Protein AF-A0A965HWT3-F1 (afdb_monomer_lite)

pLDDT: mean 94.59, std 6.5, range [62.97, 98.81]

Secondary structure (DSSP, 8-state):
-HHHHHHHTTS-S---HHHHHHHHHHHHTT-EE---SS---SSS-SHHHHHHHHHHHHT--TT-EEEETTEEEEHHHHHHHHT-PPPPPPTTHHHHHHSSSHHHHHHHHHHHHHHHHHHHHHHHHHHHHHHHTT--SGGG-HHHHHSS--HHHHHHHHHHHHHHHTTTT---HHHHHS----S---HHHHTHHHHHHHHHHHHHHHHHHHHHHHTS---SSEEETTTTEEE---TT--HHHHHHHHHHHHHHHHHHHHHHHHHHHHH-TTTSTTPPGGG-S-TT-TT--GGGGT-

Foldseek 3Di:
DLLLLLLVVVPFQPADVLLSVLVVLCVVQVKAWDFDPDDDPLQQFQQRRLLLVSCLSQVVDQPIWIDGPNDIDGSVVVCVVSVHDHDDDDPRHSQSRRFAHQVLLVVLVVVLVVVVVVLVVLLLLLLVLCVQLVHDLVLLDQVNCVVVPQPQLVVSSVVSNVSNCVCPPPQDPLCVVQPPPDPHADCLNNVRSVLRRVLVVLSVVLVVLSVVRSNDNQGPFTHDVVVRDTHGDSSRRNPSSVVSVVSNVVSVVSSVVSSVVSLVQCQDPVRRRPQHHLNDDDPPDPPDNHNVVVD

Radius of gyration: 26.56 Å; chains: 1; bounding box: 56×48×71 Å

Sequence (295 aa):
MVLRANMLLRGASGVRMEIVERLVRFLNAGATPVVGELGSIGASGDLIPLGTIARAITGQAASCKVMMNGREYDRDEVLDFLGYKPISLLPKEALAIVNGTSFSAAIALNHLHSVRNYLSISIAAHGLMIRALLGHEDPFAEFVHRCKPHPGQAWSAQIMRRLLALTDGQATELERAHPREHLQDRYSLRCFPQYIGPIVEGILRIEKTLETEMNAITDNPLIDTEAGEFFQSGNFLGQYVGMAMDELRRHIGLLAKHLDVQIALLVSPEFNHGLPPSLMGHGDSPVNMNLKGLQ

Structure (mmCIF, N/CA/C/O backbone):
data_AF-A0A965HWT3-F1
#
_entry.id   AF-A0A965HWT3-F1
#
loop_
_atom_site.group_PDB
_atom_site.id
_atom_site.type_symbol
_atom_site.label_atom_id
_atom_site.label_alt_id
_atom_site.label_comp_id
_atom_site.label_asym_id
_atom_site.label_entity_id
_atom_site.label_seq_id
_atom_site.pdbx_PDB_ins_code
_atom_site.Cartn_x
_atom_site.Cartn_y
_atom_site.Cartn_z
_atom_site.occupancy
_atom_site.B_iso_or_equiv
_atom_site.auth_seq_id
_atom_site.auth_comp_id
_atom_site.auth_asym_id
_atom_site.auth_atom_id
_atom_site.pdbx_PDB_model_num
ATOM 1 N N . MET A 1 1 ? -10.956 3.563 10.142 1.00 97.75 1 MET A N 1
ATOM 2 C CA . MET A 1 1 ? -12.335 3.249 10.594 1.00 97.75 1 MET A CA 1
ATOM 3 C C . MET A 1 1 ? -12.812 1.884 10.101 1.00 97.75 1 MET A C 1
ATOM 5 O O . MET A 1 1 ? -13.204 1.096 10.947 1.00 97.75 1 MET A O 1
ATOM 9 N N . VAL A 1 2 ? -12.716 1.557 8.800 1.00 98.31 2 VAL A N 1
ATOM 10 C CA . VAL A 1 2 ? -13.150 0.246 8.251 1.00 98.31 2 VAL A CA 1
ATOM 11 C C . VAL A 1 2 ? -12.530 -0.937 9.000 1.00 98.31 2 VAL A C 1
ATOM 13 O O . VAL A 1 2 ? -13.260 -1.750 9.554 1.00 98.31 2 VAL A O 1
ATOM 16 N N . LEU A 1 3 ? -11.195 -0.991 9.105 1.00 98.12 3 LEU A N 1
ATOM 17 C CA . LEU A 1 3 ? -10.509 -2.083 9.813 1.00 98.12 3 LEU A CA 1
ATOM 18 C C . LEU A 1 3 ? -10.918 -2.186 11.283 1.00 98.12 3 LEU A C 1
ATOM 20 O O . LEU A 1 3 ? -11.049 -3.276 11.829 1.00 98.12 3 LEU A O 1
ATOM 24 N N . ARG A 1 4 ? -11.171 -1.034 11.913 1.00 97.81 4 ARG A N 1
ATOM 25 C CA . ARG A 1 4 ? -11.587 -0.975 13.310 1.00 97.81 4 ARG A CA 1
ATOM 26 C C . ARG A 1 4 ? -12.965 -1.601 13.504 1.00 97.81 4 ARG A C 1
ATOM 28 O O . ARG A 1 4 ? -13.142 -2.370 14.441 1.00 97.81 4 ARG A O 1
ATOM 35 N N . ALA A 1 5 ? -13.908 -1.295 12.613 1.00 98.19 5 ALA A N 1
ATOM 36 C CA . ALA A 1 5 ? -15.233 -1.904 12.605 1.00 98.19 5 ALA A CA 1
ATOM 37 C C . ALA A 1 5 ? -15.155 -3.408 12.289 1.00 98.19 5 ALA A C 1
ATOM 39 O O . ALA A 1 5 ? -15.721 -4.201 13.034 1.00 98.19 5 ALA A O 1
ATOM 40 N N . ASN A 1 6 ? -14.390 -3.801 11.260 1.00 97.88 6 ASN A N 1
ATOM 41 C CA . ASN A 1 6 ? -14.174 -5.205 10.879 1.00 97.88 6 ASN A CA 1
ATOM 42 C C . ASN A 1 6 ? -13.692 -6.053 12.061 1.00 97.88 6 ASN A C 1
ATOM 44 O O . ASN A 1 6 ? -14.211 -7.135 12.312 1.00 97.88 6 ASN A O 1
ATOM 48 N N . MET A 1 7 ? -12.717 -5.540 12.812 1.00 96.12 7 MET A N 1
ATOM 49 C CA . MET A 1 7 ? -12.167 -6.257 13.952 1.00 96.12 7 MET A CA 1
ATOM 50 C C . MET A 1 7 ? -13.173 -6.386 15.104 1.00 96.12 7 MET A C 1
ATOM 52 O O . MET A 1 7 ? -13.339 -7.477 15.644 1.00 96.12 7 MET A O 1
ATOM 56 N N . LEU A 1 8 ? -13.893 -5.307 15.442 1.00 97.31 8 LEU A N 1
ATOM 57 C CA . LEU A 1 8 ? -14.897 -5.324 16.517 1.00 97.31 8 LEU A CA 1
ATOM 58 C C . LEU A 1 8 ? -16.062 -6.283 16.223 1.00 97.31 8 LEU A C 1
ATOM 60 O O . LEU A 1 8 ? -16.585 -6.904 17.147 1.00 97.31 8 LEU A O 1
ATOM 64 N N . LEU A 1 9 ? -16.431 -6.449 14.948 1.00 96.81 9 LEU A N 1
ATOM 65 C CA . LEU A 1 9 ? -17.487 -7.371 14.511 1.00 96.81 9 LEU A CA 1
ATOM 66 C C . LEU A 1 9 ? -17.163 -8.850 14.758 1.00 96.81 9 LEU A C 1
ATOM 68 O O . LEU A 1 9 ? -18.068 -9.677 14.720 1.00 96.81 9 LEU A O 1
ATOM 72 N N . ARG A 1 10 ? -15.903 -9.200 15.040 1.00 95.00 10 ARG A N 1
ATOM 73 C CA . ARG A 1 10 ? -15.507 -10.591 15.310 1.00 95.00 10 ARG A CA 1
ATOM 74 C C . ARG A 1 10 ? -15.930 -11.104 16.688 1.00 95.00 10 ARG A C 1
ATOM 76 O O . ARG A 1 10 ? -15.748 -12.282 16.961 1.00 95.00 10 ARG A O 1
ATOM 83 N N . GLY A 1 11 ? -16.477 -10.246 17.550 1.00 94.38 11 GLY A N 1
ATOM 84 C CA . GLY A 1 11 ? -17.169 -10.675 18.770 1.00 94.38 11 GLY A CA 1
ATOM 85 C C . GLY A 1 11 ? -16.298 -10.914 20.008 1.00 94.38 11 GLY A C 1
ATOM 86 O O . GLY A 1 11 ? -16.854 -11.160 21.069 1.00 94.38 11 GLY A O 1
ATOM 87 N N . ALA A 1 12 ? -14.971 -10.760 19.937 1.00 97.19 12 ALA A N 1
ATOM 88 C CA . ALA A 1 12 ? -14.078 -11.006 21.083 1.00 97.19 12 ALA A CA 1
ATOM 89 C C . ALA A 1 12 ? -13.646 -9.736 21.853 1.00 97.19 12 ALA A C 1
ATOM 91 O O . ALA A 1 12 ? -12.759 -9.796 22.702 1.00 97.19 12 ALA A O 1
ATOM 92 N N . SER A 1 13 ? -14.234 -8.571 21.555 1.00 97.19 13 SER A N 1
ATOM 93 C CA . SER A 1 13 ? -13.795 -7.266 22.090 1.00 97.19 13 SER A CA 1
ATOM 94 C C . SER A 1 13 ? -14.653 -6.698 23.226 1.00 97.19 13 SER A C 1
ATOM 96 O O . SER A 1 13 ? -14.217 -5.751 23.886 1.00 97.19 13 SER A O 1
ATOM 98 N N . GLY A 1 14 ? -15.861 -7.232 23.446 1.00 95.81 14 GLY A N 1
ATOM 99 C CA . GLY A 1 14 ? -16.784 -6.745 24.481 1.00 95.81 14 GLY A CA 1
ATOM 100 C C . GLY A 1 14 ? -17.239 -5.301 24.262 1.00 95.81 14 GLY A C 1
ATOM 101 O O . GLY A 1 14 ? -17.160 -4.487 25.178 1.00 95.81 14 GLY A O 1
ATOM 102 N N . VAL A 1 15 ? -17.660 -4.967 23.037 1.00 97.06 15 VAL A N 1
ATOM 103 C CA . VAL A 1 15 ? -18.140 -3.628 22.661 1.00 97.06 15 VAL A CA 1
ATOM 104 C C . VAL A 1 15 ? -19.597 -3.683 22.202 1.00 97.06 15 VAL A C 1
ATOM 106 O O . VAL A 1 15 ? -20.011 -4.664 21.584 1.00 97.06 15 VAL A O 1
ATOM 109 N N . ARG A 1 16 ? -20.379 -2.627 22.453 1.00 97.69 16 ARG A N 1
ATOM 110 C CA . ARG A 1 16 ? -21.736 -2.514 21.901 1.00 97.69 16 ARG A CA 1
ATOM 111 C C . ARG A 1 16 ? -21.732 -2.313 20.386 1.00 97.69 16 ARG A C 1
ATOM 113 O O . ARG A 1 16 ? -20.911 -1.574 19.839 1.00 97.69 16 ARG A O 1
ATOM 120 N N . MET A 1 17 ? -22.749 -2.879 19.737 1.00 97.50 17 MET A N 1
ATOM 121 C CA . MET A 1 17 ? -22.987 -2.722 18.299 1.00 97.50 17 MET A CA 1
ATOM 122 C C . MET A 1 17 ? -23.164 -1.252 17.887 1.00 97.50 17 MET A C 1
ATOM 124 O O . MET A 1 17 ? -22.658 -0.856 16.843 1.00 97.50 17 MET A O 1
ATOM 128 N N . GLU A 1 18 ? -23.761 -0.415 18.746 1.00 97.31 18 GLU A N 1
ATOM 129 C CA . GLU A 1 18 ? -23.934 1.029 18.502 1.00 97.31 18 GLU A CA 1
ATOM 130 C C . GLU A 1 18 ? -22.610 1.728 18.126 1.00 97.31 18 GLU A C 1
ATOM 132 O O . GLU A 1 18 ? -22.573 2.598 17.257 1.00 97.31 18 GLU A O 1
ATOM 137 N N . ILE A 1 19 ? -21.488 1.338 18.743 1.00 97.38 19 ILE A N 1
ATOM 138 C CA . ILE A 1 19 ? -20.171 1.930 18.457 1.00 97.38 19 ILE A CA 1
ATOM 139 C C . ILE A 1 19 ? -19.680 1.519 17.062 1.00 97.38 19 ILE A C 1
ATOM 141 O O . ILE A 1 19 ? -19.115 2.336 16.330 1.00 97.38 19 ILE A O 1
ATOM 145 N N . VAL A 1 20 ? -19.913 0.263 16.677 1.00 97.94 20 VAL A N 1
ATOM 146 C CA . VAL A 1 20 ? -19.579 -0.251 15.343 1.00 97.94 20 VAL A CA 1
ATOM 147 C C . VAL A 1 20 ? -20.433 0.440 14.280 1.00 97.94 20 VAL A C 1
ATOM 149 O O . VAL A 1 20 ? -19.904 0.909 13.272 1.00 97.94 20 VAL A O 1
ATOM 152 N N . GLU A 1 21 ? -21.733 0.588 14.529 1.00 97.56 21 GLU A N 1
ATOM 153 C CA . GLU A 1 21 ? -22.663 1.302 13.651 1.00 97.56 21 GLU A CA 1
ATOM 154 C C . GLU A 1 21 ? -22.256 2.765 13.461 1.00 97.56 21 GLU A C 1
ATOM 156 O O . GLU A 1 21 ? -22.297 3.270 12.339 1.00 97.56 21 GLU A O 1
ATOM 161 N N . ARG A 1 22 ? -21.769 3.437 14.513 1.00 97.25 22 ARG A N 1
ATOM 162 C CA . ARG A 1 22 ? -21.242 4.804 14.395 1.00 97.25 22 ARG A CA 1
ATOM 163 C C . ARG A 1 22 ? -19.999 4.897 13.524 1.00 97.25 22 ARG A C 1
ATOM 165 O O . ARG A 1 22 ? -19.921 5.816 12.712 1.00 97.25 22 ARG A O 1
ATOM 172 N N . LEU A 1 23 ? -19.053 3.960 13.636 1.00 98.06 23 LEU A N 1
ATOM 173 C CA . LEU A 1 23 ? -17.897 3.906 12.727 1.00 98.06 23 LEU A CA 1
ATOM 174 C C . LEU A 1 23 ? -18.353 3.814 11.265 1.00 98.06 23 LEU A C 1
ATOM 176 O O . LEU A 1 23 ? -17.841 4.536 10.409 1.00 98.06 23 LEU A O 1
ATOM 180 N N . VAL A 1 24 ? -19.329 2.945 10.989 1.00 98.12 24 VAL A N 1
ATOM 181 C CA . VAL A 1 24 ? -19.905 2.764 9.649 1.00 98.12 24 VAL A CA 1
ATOM 182 C C . VAL A 1 24 ? -20.662 4.014 9.195 1.00 98.12 24 VAL A C 1
ATOM 184 O O . VAL A 1 24 ? -20.537 4.428 8.044 1.00 98.12 24 VAL A O 1
ATOM 187 N N . ARG A 1 25 ? -21.407 4.671 10.087 1.00 98.00 25 ARG A N 1
ATOM 188 C CA . ARG A 1 25 ? -22.151 5.890 9.759 1.00 98.00 25 ARG A CA 1
ATOM 189 C C . ARG A 1 25 ? -21.228 7.064 9.434 1.00 98.00 25 ARG A C 1
ATOM 191 O O . ARG A 1 25 ? -21.499 7.765 8.464 1.00 98.00 25 ARG A O 1
ATOM 198 N N . PHE A 1 26 ? -20.135 7.240 10.180 1.00 98.25 26 PHE A N 1
ATOM 199 C CA . PHE A 1 26 ? -19.099 8.232 9.869 1.00 98.25 26 PHE A CA 1
ATOM 200 C C . PHE A 1 26 ? -18.486 7.980 8.486 1.00 98.25 26 PHE A C 1
ATOM 202 O O . PHE A 1 26 ? -18.408 8.898 7.672 1.00 98.25 26 PHE A O 1
ATOM 209 N N . LEU A 1 27 ? -18.136 6.722 8.187 1.00 97.94 27 LEU A N 1
ATOM 210 C CA . LEU A 1 27 ? -17.634 6.321 6.869 1.00 97.94 27 LEU A CA 1
ATOM 211 C C . LEU A 1 27 ? -18.617 6.670 5.744 1.00 97.94 27 LEU A C 1
ATOM 213 O O . LEU A 1 27 ? -18.234 7.330 4.783 1.00 97.94 27 LEU A O 1
ATOM 217 N N . ASN A 1 28 ? -19.884 6.276 5.883 1.00 98.00 28 ASN A N 1
ATOM 218 C CA . ASN A 1 28 ? -20.909 6.494 4.858 1.00 98.00 28 ASN A CA 1
ATOM 219 C C . ASN A 1 28 ? -21.248 7.976 4.645 1.00 98.00 28 ASN A C 1
ATOM 221 O O . ASN A 1 28 ? -21.696 8.352 3.566 1.00 98.00 28 ASN A O 1
ATOM 225 N N . ALA A 1 29 ? -21.044 8.813 5.661 1.00 97.62 29 ALA A N 1
ATOM 226 C CA . ALA A 1 29 ? -21.236 10.256 5.567 1.00 97.62 29 ALA A CA 1
ATOM 227 C C . ALA A 1 29 ? -20.000 11.008 5.043 1.00 97.62 29 ALA A C 1
ATOM 229 O O . ALA A 1 29 ? -20.048 12.227 4.902 1.00 97.62 29 ALA A O 1
ATOM 230 N N . GLY A 1 30 ? -18.880 10.317 4.795 1.00 97.62 30 GLY A N 1
ATOM 231 C CA . GLY A 1 30 ? -17.612 10.970 4.465 1.00 97.62 30 GLY A CA 1
ATOM 232 C C . GLY A 1 30 ? -17.051 11.818 5.614 1.00 97.62 30 GLY A C 1
ATOM 233 O O . GLY A 1 30 ? -16.259 12.726 5.370 1.00 97.62 30 GLY A O 1
ATOM 234 N N . ALA A 1 31 ? -17.458 11.539 6.856 1.00 98.06 31 ALA A N 1
ATOM 235 C CA . ALA A 1 31 ? -17.019 12.239 8.056 1.00 98.06 31 ALA A CA 1
ATOM 236 C C . ALA A 1 31 ? -15.760 11.565 8.621 1.00 98.06 31 ALA A C 1
ATOM 238 O O . ALA A 1 31 ? -15.815 10.474 9.193 1.00 98.06 31 ALA A O 1
ATOM 239 N N . THR A 1 32 ? -14.605 12.207 8.456 1.00 98.06 32 THR A N 1
ATOM 240 C CA . THR A 1 32 ? -13.295 11.650 8.817 1.00 98.06 32 THR A CA 1
ATOM 241 C C . THR A 1 32 ? -12.666 12.451 9.955 1.00 98.06 32 THR A C 1
ATOM 243 O O . THR A 1 32 ? -12.343 13.620 9.755 1.00 98.06 32 THR A O 1
ATOM 246 N N . PRO A 1 33 ? -12.471 11.867 11.152 1.00 97.75 33 PRO A N 1
ATOM 247 C CA . PRO A 1 33 ? -11.782 12.548 12.247 1.00 97.75 33 PRO A CA 1
ATOM 248 C C . PRO A 1 33 ? -10.394 13.048 11.827 1.00 97.75 33 PRO A C 1
ATOM 250 O O . PRO A 1 33 ? -9.653 12.319 11.166 1.00 97.75 33 PRO A O 1
ATOM 253 N N . VAL A 1 34 ? -10.035 14.269 12.228 1.00 97.38 34 VAL A N 1
ATOM 254 C CA . VAL A 1 34 ? -8.706 14.843 11.973 1.00 97.38 34 VAL A CA 1
ATOM 255 C C . VAL A 1 34 ? -7.723 14.252 12.979 1.00 97.38 34 VAL A C 1
ATOM 257 O O . VAL A 1 34 ? -7.851 14.465 14.184 1.00 97.38 34 VAL A O 1
ATOM 260 N N . VAL A 1 35 ? -6.758 13.474 12.489 1.00 96.81 35 VAL A N 1
ATOM 261 C CA . VAL A 1 35 ? -5.800 12.718 13.304 1.00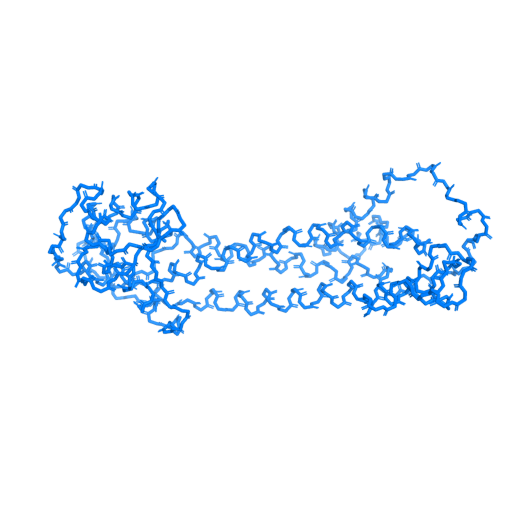 96.81 35 VAL A CA 1
ATOM 262 C C . VAL A 1 35 ? -4.382 13.203 13.011 1.00 96.81 35 VAL A C 1
ATOM 264 O O . VAL A 1 35 ? -4.009 13.341 11.850 1.00 96.81 35 VAL A O 1
ATOM 267 N N . GLY A 1 36 ? -3.595 13.456 14.059 1.00 95.19 36 GLY A N 1
ATOM 268 C CA . GLY A 1 36 ? -2.187 13.831 13.923 1.00 95.19 36 GLY A CA 1
ATOM 269 C C . GLY A 1 36 ? -1.318 12.674 13.423 1.00 95.19 36 GLY A C 1
ATOM 270 O O . GLY A 1 36 ? -1.612 11.508 13.683 1.00 95.19 36 GLY A O 1
ATOM 271 N N . GLU A 1 37 ? -0.230 13.000 12.727 1.00 95.44 37 GLU A N 1
ATOM 272 C CA . GLU A 1 37 ? 0.671 12.001 12.135 1.00 95.44 37 GLU A CA 1
ATOM 273 C C . GLU A 1 37 ? 1.582 11.300 13.165 1.00 95.44 37 GLU A C 1
ATOM 275 O O . GLU A 1 37 ? 2.017 10.173 12.938 1.00 95.44 37 GLU A O 1
ATOM 280 N N . LEU A 1 38 ? 1.854 11.943 14.310 1.00 95.38 38 LEU A N 1
ATOM 281 C CA . LEU A 1 38 ? 2.732 11.431 15.366 1.00 95.38 38 LEU A CA 1
ATOM 282 C C . LEU A 1 38 ? 1.941 10.960 16.590 1.00 95.38 38 LEU A C 1
ATOM 284 O O . LEU A 1 38 ? 0.930 11.554 16.967 1.00 95.38 38 LEU A O 1
ATOM 288 N N . GLY A 1 39 ? 2.456 9.925 17.261 1.00 93.00 3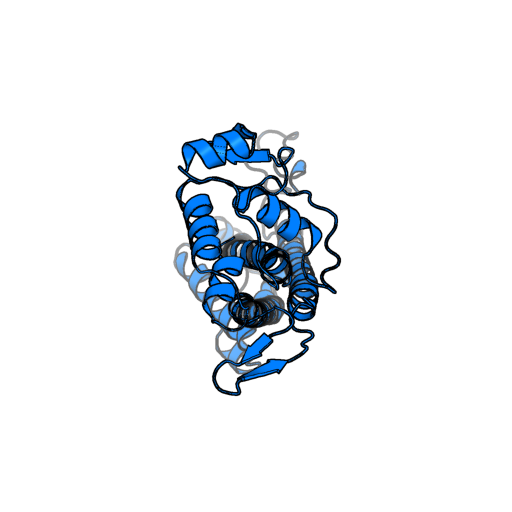9 GLY A N 1
ATOM 289 C CA . GLY A 1 39 ? 1.972 9.493 18.576 1.00 93.00 39 GLY A CA 1
ATOM 290 C C . GLY A 1 39 ? 1.730 7.991 18.728 1.00 93.00 39 GLY A C 1
ATOM 291 O O . GLY A 1 39 ? 1.627 7.506 19.851 1.00 93.00 39 GLY A O 1
ATOM 292 N N . SER A 1 40 ? 1.667 7.236 17.630 1.00 95.62 40 SER A N 1
ATOM 293 C CA . SER A 1 40 ? 1.727 5.772 17.702 1.00 95.62 40 SER A CA 1
ATOM 294 C C . SER A 1 40 ? 3.176 5.298 17.660 1.00 95.62 40 SER A C 1
ATOM 296 O O . SER A 1 40 ? 3.970 5.787 16.859 1.00 95.62 40 SER A O 1
ATOM 298 N N . ILE A 1 41 ? 3.500 4.317 18.500 1.00 94.25 41 ILE A N 1
ATOM 299 C CA . ILE A 1 41 ? 4.765 3.571 18.449 1.00 94.25 41 ILE A CA 1
ATOM 300 C C . ILE A 1 41 ? 4.582 2.159 17.870 1.00 94.25 41 ILE A C 1
ATOM 302 O O . ILE A 1 41 ? 5.533 1.388 17.836 1.00 94.25 41 ILE A O 1
ATOM 306 N N . GLY A 1 42 ? 3.356 1.775 17.491 1.00 89.94 42 GLY A N 1
ATOM 307 C CA . GLY A 1 42 ? 3.035 0.437 16.977 1.00 89.94 42 GLY A CA 1
ATOM 308 C C . GLY A 1 42 ? 3.179 -0.722 17.980 1.00 89.94 42 GLY A C 1
ATOM 309 O O . GLY A 1 42 ? 2.949 -1.868 17.603 1.00 89.94 42 GLY A O 1
ATOM 310 N N . ALA A 1 43 ? 3.544 -0.455 19.242 1.00 81.50 43 ALA A N 1
ATOM 311 C CA . ALA A 1 43 ? 3.833 -1.480 20.252 1.00 81.50 43 ALA A CA 1
ATOM 312 C C . ALA A 1 43 ? 2.657 -1.809 21.188 1.00 81.50 43 ALA A C 1
ATOM 314 O O . ALA A 1 43 ? 2.463 -2.971 21.526 1.00 81.50 43 ALA A O 1
ATOM 315 N N . SER A 1 44 ? 1.867 -0.805 21.583 1.00 77.62 44 SER A N 1
ATOM 316 C CA . SER A 1 44 ? 0.712 -0.947 22.494 1.00 77.62 44 SER A CA 1
ATOM 317 C C . SER A 1 44 ? -0.623 -0.754 21.766 1.00 77.62 44 SER A C 1
ATOM 319 O O . SER A 1 44 ? -1.599 -0.296 22.356 1.00 77.62 44 SER A O 1
ATOM 321 N N . GLY A 1 45 ? -0.635 -1.020 20.458 1.00 79.19 45 GLY A N 1
ATOM 322 C CA . GLY A 1 45 ? -1.662 -0.547 19.541 1.00 79.19 45 GLY A CA 1
ATOM 323 C C . GLY A 1 45 ? -1.471 0.918 19.142 1.00 79.19 45 GLY A C 1
ATOM 324 O O . GLY A 1 45 ? -0.653 1.660 19.691 1.00 79.19 45 GLY A O 1
ATOM 325 N N . ASP A 1 46 ? -2.269 1.346 18.175 1.00 95.19 46 ASP A N 1
ATOM 326 C CA . ASP A 1 46 ? -2.306 2.697 17.629 1.00 95.19 46 ASP A CA 1
ATOM 327 C C . ASP A 1 46 ? -3.119 3.649 18.529 1.00 95.19 46 ASP A C 1
ATOM 329 O O . ASP A 1 46 ? -4.046 4.326 18.082 1.00 95.19 46 ASP A O 1
ATOM 333 N N . LEU A 1 47 ? -2.777 3.692 19.823 1.00 96.06 47 LEU A N 1
ATOM 334 C CA . LEU A 1 47 ? -3.597 4.298 20.881 1.00 96.06 47 LEU A CA 1
ATOM 335 C C . LEU A 1 47 ? -3.936 5.769 20.638 1.00 96.06 47 LEU A C 1
ATOM 337 O O . LEU A 1 47 ? -5.094 6.153 20.768 1.00 96.06 47 LEU A O 1
ATOM 341 N N . ILE A 1 48 ? -2.948 6.604 20.306 1.00 95.81 48 ILE A N 1
ATOM 342 C CA . ILE A 1 48 ? -3.169 8.041 20.089 1.00 95.81 48 ILE A CA 1
ATOM 343 C C . ILE A 1 48 ? -4.086 8.289 18.879 1.00 95.81 48 ILE A C 1
ATOM 345 O O . ILE A 1 48 ? -5.129 8.928 19.057 1.00 95.81 48 ILE A O 1
ATOM 349 N N . PRO A 1 49 ? -3.787 7.778 17.669 1.00 96.94 49 PRO A N 1
ATOM 350 C CA . PRO A 1 49 ? -4.653 8.023 16.520 1.00 96.94 49 PRO A CA 1
ATOM 351 C C . PRO A 1 49 ? -6.035 7.361 16.651 1.00 96.94 49 PRO A C 1
ATOM 353 O O . PRO A 1 49 ? -7.046 7.988 16.323 1.00 96.94 49 PRO A O 1
ATOM 356 N N . LEU A 1 50 ? -6.126 6.139 17.193 1.00 97.31 50 LEU A N 1
ATOM 357 C CA . LEU A 1 50 ? -7.421 5.505 17.458 1.00 97.31 50 LEU A CA 1
ATOM 358 C C . LEU A 1 50 ? -8.181 6.198 18.593 1.00 97.31 50 LEU A C 1
ATOM 360 O O . LEU A 1 50 ? -9.404 6.258 18.539 1.00 97.31 50 LEU A O 1
ATOM 364 N N . GLY A 1 51 ? -7.489 6.783 19.570 1.00 96.56 51 GLY A N 1
ATOM 365 C CA . GLY A 1 51 ? -8.068 7.620 20.618 1.00 96.56 51 GLY A CA 1
ATOM 366 C C . GLY A 1 51 ? -8.733 8.871 20.057 1.00 96.56 51 GLY A C 1
ATOM 367 O O . GLY A 1 51 ? -9.847 9.206 20.456 1.00 96.56 51 GLY A O 1
ATOM 368 N N . THR A 1 52 ? -8.114 9.526 19.077 1.00 96.75 52 THR A N 1
ATOM 369 C CA . THR A 1 52 ? -8.727 10.664 18.376 1.00 96.75 52 THR A CA 1
ATOM 370 C C . THR A 1 52 ? -9.991 10.248 17.625 1.00 96.75 52 THR A C 1
ATOM 372 O O . THR A 1 52 ? -11.027 10.903 17.754 1.00 96.75 52 THR A O 1
ATOM 375 N N . ILE A 1 53 ? -9.953 9.113 16.917 1.00 97.31 53 ILE A N 1
ATOM 376 C CA . ILE A 1 53 ? -11.138 8.549 16.250 1.00 97.31 53 ILE A CA 1
ATOM 377 C C . ILE A 1 53 ? -12.221 8.199 17.279 1.00 97.31 53 ILE A C 1
ATOM 379 O O . ILE A 1 53 ? -13.379 8.565 17.094 1.00 97.31 53 ILE A O 1
ATOM 383 N N . ALA A 1 54 ? -11.851 7.542 18.381 1.00 96.81 54 ALA A N 1
ATOM 384 C CA . ALA A 1 54 ? -12.765 7.161 19.451 1.00 96.81 54 ALA A CA 1
ATOM 385 C C . ALA A 1 54 ? -13.472 8.388 20.026 1.00 96.81 54 ALA A C 1
ATOM 387 O O . ALA A 1 54 ? -14.698 8.407 20.112 1.00 96.81 54 ALA A O 1
ATOM 388 N N . ARG A 1 55 ? -12.723 9.443 20.367 1.00 96.50 55 ARG A N 1
ATOM 389 C CA . ARG A 1 55 ? -13.277 10.690 20.914 1.00 96.50 55 ARG A CA 1
ATOM 390 C C . ARG A 1 55 ? -14.223 11.377 19.932 1.00 96.50 55 ARG A C 1
ATOM 392 O O . ARG A 1 55 ? -15.250 11.887 20.374 1.00 96.50 55 ARG A O 1
ATOM 399 N N . ALA A 1 56 ? -13.922 11.326 18.634 1.00 96.62 56 ALA A N 1
ATOM 400 C CA . ALA A 1 56 ? -14.779 11.883 17.595 1.00 96.62 56 ALA A CA 1
ATOM 401 C C . ALA A 1 56 ? -16.123 11.137 17.474 1.00 96.62 56 ALA A C 1
ATOM 403 O O . ALA A 1 56 ? -17.178 11.762 17.540 1.00 96.62 56 ALA A O 1
ATOM 404 N N . ILE A 1 57 ? -16.104 9.803 17.365 1.00 96.69 57 ILE A N 1
ATOM 405 C CA . ILE A 1 57 ? -17.328 9.006 17.138 1.00 96.69 57 ILE A CA 1
ATOM 406 C C . ILE A 1 57 ? -18.199 8.853 18.397 1.00 96.69 57 ILE A C 1
ATOM 408 O O . ILE A 1 57 ? -19.422 8.730 18.312 1.00 96.69 57 ILE A O 1
ATOM 412 N N . THR A 1 58 ? -17.574 8.833 19.579 1.00 96.25 58 THR A N 1
ATOM 413 C CA . THR A 1 58 ? -18.271 8.666 20.868 1.00 96.25 58 THR A CA 1
ATOM 414 C C . THR A 1 58 ? -18.681 9.997 21.475 1.00 96.25 58 THR A C 1
ATOM 416 O O . THR A 1 58 ? -19.558 10.036 22.329 1.00 96.25 58 THR A O 1
ATOM 419 N N . GLY A 1 59 ? -18.060 11.093 21.052 1.00 94.75 59 GLY A N 1
ATOM 420 C CA . GLY A 1 59 ? -18.338 12.409 21.588 1.00 94.75 59 GLY A CA 1
ATOM 421 C C . GLY A 1 59 ? -17.713 12.710 22.952 1.00 94.75 59 GLY A C 1
ATOM 422 O O . GLY A 1 59 ? -18.257 13.492 23.729 1.00 94.75 59 GLY A O 1
ATOM 423 N N . GLN A 1 60 ? -16.561 12.106 23.245 1.00 90.88 60 GLN A N 1
ATOM 424 C CA . GLN A 1 60 ? -15.848 12.252 24.523 1.00 90.88 60 GLN A CA 1
ATOM 425 C C . GLN A 1 60 ? -14.930 13.490 24.588 1.00 90.88 60 GLN A C 1
ATOM 427 O O . GLN A 1 60 ? -14.359 13.787 25.635 1.00 90.88 60 GLN A O 1
ATOM 432 N N . ALA A 1 61 ? -14.751 14.228 23.485 1.00 88.44 61 ALA A N 1
ATOM 433 C CA . ALA A 1 61 ? -14.037 15.508 23.493 1.00 88.44 61 ALA A CA 1
ATOM 434 C C . ALA A 1 61 ? -14.595 16.496 22.473 1.00 88.44 61 ALA A C 1
ATOM 436 O O . ALA A 1 61 ? -14.708 16.193 21.287 1.00 88.44 61 ALA A O 1
ATOM 437 N N . ALA A 1 62 ? -14.973 17.683 22.948 1.00 81.50 62 ALA A N 1
ATOM 438 C CA . ALA A 1 62 ? -15.515 18.753 22.107 1.00 81.50 62 ALA A CA 1
ATOM 439 C C . ALA A 1 62 ? -14.462 19.341 21.151 1.00 81.50 62 ALA A C 1
ATOM 441 O O . ALA A 1 62 ? -14.804 19.793 20.072 1.00 81.50 62 ALA A O 1
ATOM 442 N N . SER A 1 63 ? -13.173 19.259 21.499 1.00 88.56 63 SER A N 1
ATOM 443 C CA . SER A 1 63 ? -12.077 19.785 20.674 1.00 88.56 63 SER A CA 1
ATOM 444 C C . SER A 1 63 ? -11.734 18.941 19.441 1.00 88.56 63 SER A C 1
ATOM 446 O O . SER A 1 63 ? -10.863 19.330 18.664 1.00 88.56 63 SER A O 1
ATOM 448 N N . CYS A 1 64 ? -12.357 17.772 19.260 1.00 94.31 64 CYS A N 1
ATOM 449 C CA . CYS A 1 64 ? -12.112 16.941 18.087 1.00 94.31 64 CYS A CA 1
ATOM 450 C C . CYS A 1 64 ? -12.674 17.611 16.830 1.00 94.31 64 CYS A C 1
ATOM 452 O O . CYS A 1 64 ? -13.851 17.963 16.783 1.00 94.31 64 CYS A O 1
ATOM 454 N N . LYS A 1 65 ? -11.836 17.718 15.799 1.00 97.12 65 LYS A N 1
ATOM 455 C CA . LYS A 1 65 ? -12.238 18.168 14.467 1.00 97.12 65 LYS A CA 1
ATOM 456 C C . LYS A 1 65 ? -12.546 16.978 13.570 1.00 97.12 65 LYS A C 1
ATOM 458 O O . LYS A 1 65 ? -11.932 15.913 13.694 1.00 97.12 65 LYS A O 1
ATOM 463 N N . VAL A 1 66 ? -13.492 17.165 12.660 1.00 97.88 66 VAL A N 1
ATOM 464 C CA . VAL A 1 66 ? -13.895 16.160 11.675 1.00 97.88 66 VAL A CA 1
ATOM 465 C C . VAL A 1 66 ? -13.953 16.813 10.300 1.00 97.88 66 VAL A C 1
ATOM 467 O O . VAL A 1 66 ? -14.602 17.836 10.115 1.00 97.88 66 VAL A O 1
ATOM 470 N N . MET A 1 67 ? -13.272 16.215 9.330 1.00 97.88 67 MET A N 1
ATOM 471 C CA . MET A 1 67 ? -13.313 16.617 7.930 1.00 97.88 67 MET A CA 1
ATOM 472 C C . MET A 1 67 ? -14.534 15.991 7.251 1.00 97.88 67 MET A C 1
ATOM 474 O O . MET A 1 67 ? -14.703 14.773 7.298 1.00 97.88 67 MET A O 1
ATOM 478 N N . MET A 1 68 ? -15.365 16.799 6.595 1.00 96.56 68 MET A N 1
ATOM 479 C CA . MET A 1 68 ? -16.515 16.345 5.807 1.00 96.56 68 MET A CA 1
ATOM 480 C C . MET A 1 68 ? -16.699 17.285 4.608 1.00 96.56 68 MET A C 1
ATOM 482 O O . MET A 1 68 ? -16.594 18.497 4.753 1.00 96.56 68 MET A O 1
ATOM 486 N N . ASN A 1 69 ? -16.928 16.760 3.400 1.00 91.69 69 ASN A N 1
ATOM 487 C CA . ASN A 1 69 ? -17.091 17.575 2.178 1.00 91.69 69 ASN A CA 1
ATOM 488 C C . ASN A 1 69 ? -15.963 18.612 1.943 1.00 91.69 69 ASN A C 1
ATOM 490 O O . ASN A 1 69 ? -16.210 19.720 1.468 1.00 91.69 69 ASN A O 1
ATOM 494 N N . GLY A 1 70 ? -14.722 18.265 2.306 1.00 94.19 70 GLY A N 1
ATOM 495 C CA . GLY A 1 70 ? -13.549 19.135 2.149 1.00 94.19 70 GLY A CA 1
ATOM 496 C C . GLY A 1 70 ? -13.465 20.310 3.132 1.00 94.19 70 GLY A C 1
ATOM 497 O O . GLY A 1 70 ? -12.672 21.220 2.903 1.00 94.19 70 GLY A O 1
ATOM 498 N N . ARG A 1 71 ? -14.273 20.321 4.201 1.00 96.50 71 ARG A N 1
ATOM 499 C CA . ARG A 1 71 ? -14.229 21.328 5.273 1.00 96.50 71 ARG A CA 1
ATOM 500 C C . ARG A 1 71 ? -14.105 20.669 6.642 1.00 96.50 71 ARG A C 1
ATOM 502 O O . ARG A 1 71 ? -14.616 19.571 6.855 1.00 96.50 71 ARG A O 1
ATOM 509 N N . GLU A 1 72 ? -13.444 21.357 7.567 1.00 97.56 72 GLU A N 1
ATOM 510 C CA . GLU A 1 72 ? -13.383 20.947 8.969 1.00 97.56 72 GLU A CA 1
ATOM 511 C C . GLU A 1 72 ? -14.595 21.464 9.740 1.00 97.56 72 GLU A C 1
ATOM 513 O O . GLU A 1 72 ? -14.967 22.631 9.620 1.00 97.56 72 GLU A O 1
ATOM 518 N N . TYR A 1 73 ? -15.162 20.588 10.559 1.00 97.00 73 TYR A N 1
ATOM 519 C CA . TYR A 1 73 ? -16.280 20.857 11.453 1.00 97.00 73 TYR A CA 1
ATOM 520 C C . TYR A 1 73 ? -15.897 20.497 12.884 1.00 97.00 73 TYR A C 1
ATOM 522 O O . TYR A 1 73 ? -15.045 19.624 13.114 1.00 97.00 73 TYR A O 1
ATOM 530 N N . ASP A 1 74 ? -16.550 21.137 13.852 1.00 96.50 74 ASP A N 1
ATOM 531 C CA . ASP A 1 74 ? -16.538 20.637 15.217 1.00 96.50 74 ASP A CA 1
ATOM 532 C C . ASP A 1 74 ? -17.259 19.293 15.279 1.00 96.50 74 ASP A C 1
ATOM 534 O O . ASP A 1 74 ? -18.247 19.034 14.587 1.00 96.50 74 ASP A O 1
ATOM 538 N N . ARG A 1 75 ? -16.761 18.401 16.136 1.00 94.88 75 ARG A N 1
ATOM 539 C CA . ARG A 1 75 ? -17.361 17.079 16.313 1.00 94.88 75 ARG A CA 1
ATOM 540 C C . ARG A 1 75 ? -18.847 17.158 16.659 1.00 94.88 75 ARG A C 1
ATOM 542 O O . ARG A 1 75 ? -19.595 16.300 16.200 1.00 94.88 75 ARG A O 1
ATOM 549 N N . ASP A 1 76 ? -19.261 18.127 17.477 1.00 94.62 76 ASP A N 1
ATOM 550 C CA . ASP A 1 76 ? -20.661 18.259 17.903 1.00 94.62 76 ASP A CA 1
ATOM 551 C C . ASP A 1 76 ? -21.583 18.579 16.724 1.00 94.62 76 ASP A C 1
ATOM 553 O O . ASP A 1 76 ? -22.613 17.928 16.578 1.00 94.62 76 ASP A O 1
ATOM 557 N N . GLU A 1 77 ? -21.154 19.450 15.805 1.00 95.19 77 GLU A N 1
ATOM 558 C CA . GLU A 1 77 ? -21.889 19.729 14.565 1.00 95.19 77 GLU A CA 1
ATOM 559 C C . GLU A 1 77 ? -22.065 18.461 13.720 1.00 95.19 77 GLU A C 1
ATOM 561 O O . GLU A 1 77 ? -23.136 18.208 13.168 1.00 95.19 77 GLU A O 1
ATOM 566 N N . VAL A 1 78 ? -21.018 17.631 13.637 1.00 96.75 78 VAL A N 1
ATOM 567 C CA . VAL A 1 78 ? -21.082 16.366 12.898 1.00 96.75 78 VAL A CA 1
ATOM 568 C C . VAL A 1 78 ? -21.982 15.350 13.595 1.00 96.75 78 VAL A C 1
ATOM 570 O O . VAL A 1 78 ? -22.748 14.667 12.920 1.00 96.75 78 VAL A O 1
ATOM 573 N N . LEU A 1 79 ? -21.929 15.226 14.923 1.00 96.50 79 LEU A N 1
ATOM 574 C CA . LEU A 1 79 ? -22.825 14.320 15.645 1.00 96.50 79 LEU A CA 1
ATOM 575 C C . LEU A 1 79 ? -24.290 14.733 15.482 1.00 96.50 79 LEU A C 1
ATOM 577 O O . LEU A 1 79 ? -25.113 13.869 15.177 1.00 96.50 79 LEU A O 1
ATOM 581 N N . ASP A 1 80 ? -24.594 16.026 15.599 1.00 96.19 80 ASP A N 1
ATOM 582 C CA . ASP A 1 80 ? -25.940 16.560 15.390 1.00 96.19 80 ASP A CA 1
ATOM 583 C C . ASP A 1 80 ? -26.419 16.299 13.955 1.00 96.19 80 ASP A C 1
ATOM 585 O O . ASP A 1 80 ? -27.519 15.779 13.753 1.00 96.19 80 ASP A O 1
ATOM 589 N N . PHE A 1 81 ? -25.565 16.552 12.955 1.00 95.50 81 PHE A N 1
ATOM 590 C CA . PHE A 1 81 ? -25.850 16.243 11.550 1.00 95.50 81 PHE A CA 1
ATOM 591 C C . PHE A 1 81 ? -26.128 14.750 11.316 1.00 95.50 81 PHE A C 1
ATOM 593 O O . PHE A 1 81 ? -26.996 14.383 10.520 1.00 95.50 81 PHE A O 1
ATOM 600 N N . LEU A 1 82 ? -25.410 13.868 12.014 1.00 96.75 82 LEU A N 1
ATOM 601 C CA . LEU A 1 82 ? -25.593 12.420 11.921 1.00 96.75 82 LEU A CA 1
ATOM 602 C C . LEU A 1 82 ? -26.733 11.884 12.801 1.00 96.75 82 LEU A C 1
ATOM 604 O O . LEU A 1 82 ? -27.030 10.691 12.711 1.00 96.75 82 LEU A O 1
ATOM 608 N N . GLY A 1 83 ? -27.386 12.733 13.602 1.00 96.56 83 GLY A N 1
ATOM 609 C CA . GLY A 1 83 ? -28.481 12.354 14.496 1.00 96.56 83 GLY A CA 1
ATOM 610 C C . GLY A 1 83 ? -28.030 11.588 15.744 1.00 96.56 83 GLY A C 1
ATOM 611 O O . GLY A 1 83 ? -28.799 10.795 16.290 1.00 96.56 83 GLY A O 1
ATOM 612 N N . TYR A 1 84 ? -26.791 11.790 16.194 1.00 96.50 84 TYR A N 1
ATOM 613 C CA . TYR A 1 84 ? -26.217 11.101 17.347 1.00 96.50 84 TYR A CA 1
ATOM 614 C C . TYR A 1 84 ? -26.017 12.021 18.546 1.00 96.50 84 TYR A C 1
ATOM 616 O O . TYR A 1 84 ? -25.609 13.167 18.427 1.00 96.50 84 TYR A O 1
ATOM 624 N N . LYS A 1 85 ? -26.202 11.455 19.740 1.00 95.38 85 LYS A N 1
ATOM 625 C CA . LYS A 1 85 ? -25.767 12.056 21.009 1.00 95.38 85 LYS A CA 1
ATOM 626 C C . LYS A 1 85 ? -24.435 11.449 21.461 1.00 95.38 85 LYS A C 1
ATOM 628 O O . LYS A 1 85 ? -24.121 10.333 21.040 1.00 95.38 85 LYS A O 1
ATOM 633 N N . PRO A 1 86 ? -23.652 12.097 22.336 1.00 95.81 86 PRO A N 1
ATOM 634 C CA . PRO A 1 86 ? -22.474 11.466 22.930 1.00 95.81 86 PRO A CA 1
ATOM 635 C C . PRO A 1 86 ? -22.805 10.134 23.629 1.00 95.81 86 PRO A C 1
ATOM 637 O O . PRO A 1 86 ? -23.849 10.002 24.268 1.00 95.81 86 PRO A O 1
ATOM 640 N N . ILE A 1 87 ? -21.919 9.143 23.505 1.00 95.81 87 ILE A N 1
ATOM 641 C CA . ILE A 1 87 ? -22.012 7.839 24.176 1.00 95.81 87 ILE A CA 1
ATOM 642 C C . ILE A 1 87 ? -21.291 7.915 25.513 1.00 95.81 87 ILE A C 1
ATOM 644 O O . ILE A 1 87 ? -20.102 8.230 25.551 1.00 95.81 87 ILE A O 1
ATOM 648 N N . SER A 1 88 ? -21.963 7.500 26.587 1.00 96.19 88 SER A N 1
ATOM 649 C CA . SER A 1 88 ? -21.279 7.085 27.815 1.00 96.19 88 SER A CA 1
ATOM 650 C C . SER A 1 88 ? -20.706 5.679 27.623 1.00 96.19 88 SER A C 1
ATOM 652 O O . SER A 1 88 ? -21.455 4.747 27.314 1.00 96.19 88 SER A O 1
ATOM 654 N N . LEU A 1 89 ? -19.384 5.539 27.730 1.00 97.25 89 LEU A N 1
ATOM 655 C CA . LEU A 1 89 ? -18.684 4.272 27.510 1.00 97.25 89 LEU A CA 1
ATOM 656 C C . LEU A 1 89 ? -18.826 3.349 28.724 1.00 97.25 89 LEU A C 1
ATOM 658 O O . LEU A 1 89 ? -18.673 3.779 29.866 1.00 97.25 89 LEU A O 1
ATOM 662 N N . LEU A 1 90 ? -19.098 2.075 28.460 1.00 97.94 90 LEU A N 1
ATOM 663 C CA . LEU A 1 90 ? -19.146 1.010 29.459 1.00 97.94 90 LEU A CA 1
ATOM 664 C C . LEU A 1 90 ? -17.736 0.451 29.728 1.00 97.94 90 LEU A C 1
ATOM 666 O O . LEU A 1 90 ? -16.790 0.768 28.991 1.00 97.94 90 LEU A O 1
ATOM 670 N N . PRO A 1 91 ? -17.561 -0.392 30.769 1.00 97.00 91 PRO A N 1
ATOM 671 C CA . PRO A 1 91 ? -16.306 -1.104 30.979 1.00 97.00 91 PRO A CA 1
ATOM 672 C C . PRO A 1 91 ? -15.821 -1.792 29.696 1.00 97.00 91 PRO A C 1
ATOM 674 O O . PRO A 1 91 ? -16.629 -2.259 28.897 1.00 97.00 91 PRO A O 1
ATOM 677 N N . LYS A 1 92 ? -14.497 -1.834 29.500 1.00 96.44 92 LYS A N 1
ATOM 678 C CA . LYS A 1 92 ? -13.790 -2.357 28.310 1.00 96.44 92 LYS A CA 1
ATOM 679 C C . LYS A 1 92 ? -13.964 -1.556 27.010 1.00 96.44 92 LYS A C 1
ATOM 681 O O . LYS A 1 92 ? -13.008 -1.513 26.238 1.00 96.44 92 LYS A O 1
ATOM 686 N N . GLU A 1 93 ? -15.081 -0.872 26.767 1.00 97.56 93 GLU A N 1
ATOM 687 C CA . GLU A 1 93 ? -15.363 -0.255 25.458 1.00 97.56 93 GLU A CA 1
ATOM 688 C C . GLU A 1 93 ? -14.324 0.781 25.024 1.00 97.56 93 GLU A C 1
ATOM 690 O O . GLU A 1 93 ? -13.890 0.766 23.875 1.00 97.56 93 GLU A O 1
ATOM 695 N N . ALA A 1 94 ? -13.873 1.642 25.941 1.00 95.88 94 ALA A N 1
ATOM 696 C CA . ALA A 1 94 ? -12.826 2.616 25.638 1.00 95.88 94 ALA A CA 1
ATOM 697 C C . ALA A 1 94 ? -11.563 1.926 25.106 1.00 95.88 94 ALA A C 1
ATOM 699 O O . ALA A 1 94 ? -11.037 2.316 24.066 1.00 95.88 94 ALA A O 1
ATOM 700 N N . LEU A 1 95 ? -11.129 0.856 25.781 1.00 96.38 95 LEU A N 1
ATOM 701 C CA . LEU A 1 95 ? -9.964 0.076 25.381 1.00 96.38 95 LEU A CA 1
ATOM 702 C C . LEU A 1 95 ? -10.219 -0.666 24.063 1.00 96.38 95 LEU A C 1
ATOM 704 O O . LEU A 1 95 ? -9.374 -0.618 23.182 1.00 96.38 95 LEU A O 1
ATOM 708 N N . ALA A 1 96 ? -11.398 -1.267 23.885 1.00 96.56 96 ALA A N 1
ATOM 709 C CA . ALA A 1 96 ? -11.764 -1.973 22.656 1.00 96.56 96 ALA A CA 1
ATOM 710 C C . ALA A 1 96 ? -11.645 -1.091 21.402 1.00 96.56 96 ALA A C 1
ATOM 712 O O . ALA A 1 96 ? -11.204 -1.556 20.353 1.00 96.56 96 ALA A O 1
ATOM 713 N N . ILE A 1 97 ? -12.024 0.188 21.500 1.00 95.56 97 ILE A N 1
ATOM 714 C CA . ILE A 1 97 ? -11.970 1.119 20.365 1.00 95.56 97 ILE A CA 1
ATOM 715 C C . ILE A 1 97 ? -10.527 1.543 20.061 1.00 95.56 97 ILE A C 1
ATOM 717 O O . ILE A 1 97 ? -10.174 1.702 18.891 1.00 95.56 97 ILE A O 1
ATOM 721 N N . VAL A 1 98 ? -9.694 1.744 21.086 1.00 96.00 98 VAL A N 1
ATOM 722 C CA . VAL A 1 98 ? -8.346 2.316 20.908 1.00 96.00 98 VAL A CA 1
ATOM 723 C C . VAL A 1 98 ? -7.240 1.277 20.764 1.00 96.00 98 VAL A C 1
ATOM 725 O O . VAL A 1 98 ? -6.176 1.601 20.249 1.00 96.00 98 VAL A O 1
ATOM 728 N N . ASN A 1 99 ? -7.469 0.042 21.206 1.00 95.69 99 ASN A N 1
ATOM 729 C CA . ASN A 1 99 ? -6.437 -0.981 21.273 1.00 95.69 99 ASN A CA 1
ATOM 730 C C . ASN A 1 99 ? -6.404 -1.831 19.999 1.00 95.69 99 ASN A C 1
ATOM 732 O O . ASN A 1 99 ? -7.371 -2.528 19.672 1.00 95.69 99 ASN A O 1
ATOM 736 N N . GLY A 1 100 ? -5.302 -1.743 19.258 1.00 96.12 100 GLY A N 1
ATOM 737 C CA . GLY A 1 100 ? -5.085 -2.506 18.034 1.00 96.12 100 GLY A CA 1
ATOM 738 C C . GLY A 1 100 ? -4.316 -1.764 16.954 1.00 96.12 100 GLY A C 1
ATOM 739 O O . GLY A 1 100 ? -3.965 -0.601 17.111 1.00 96.12 100 GLY A O 1
ATOM 740 N N . THR A 1 101 ? -4.085 -2.439 15.835 1.00 97.81 101 THR A N 1
ATOM 741 C CA . THR A 1 101 ? -3.190 -1.987 14.753 1.00 97.81 101 THR A CA 1
ATOM 742 C C . THR A 1 101 ? -3.953 -1.382 13.572 1.00 97.81 101 THR A C 1
ATOM 744 O O . THR A 1 101 ? -3.416 -1.166 12.490 1.00 97.81 101 THR A O 1
ATOM 747 N N . SER A 1 102 ? -5.251 -1.100 13.744 1.00 97.38 102 SER A N 1
ATOM 748 C CA . SER A 1 102 ? -6.140 -0.721 12.641 1.00 97.38 102 SER A CA 1
ATOM 749 C C . SER A 1 102 ? -5.731 0.563 11.910 1.00 97.38 102 SER A C 1
ATOM 751 O O . SER A 1 102 ? -6.172 0.764 10.780 1.00 97.38 102 SER A O 1
ATOM 753 N N . PHE A 1 103 ? -4.965 1.460 12.539 1.00 97.25 103 PHE A N 1
ATOM 754 C CA . PHE A 1 103 ? -4.538 2.711 11.909 1.00 97.25 103 PHE A CA 1
ATOM 755 C C . PHE A 1 103 ? -3.299 2.479 11.036 1.00 97.25 103 PHE A C 1
ATOM 757 O O . PHE A 1 103 ? -3.325 2.762 9.839 1.00 97.25 103 PHE A O 1
ATOM 764 N N . SER A 1 104 ? -2.261 1.873 11.609 1.00 97.50 104 SER A N 1
ATOM 765 C CA . SER A 1 104 ? -1.027 1.483 10.924 1.00 97.50 104 SER A CA 1
ATOM 766 C C . SER A 1 104 ? -1.288 0.480 9.798 1.00 97.50 104 SER A C 1
ATOM 768 O O . SER A 1 104 ? -0.818 0.688 8.680 1.00 97.50 104 SER A O 1
ATOM 770 N N . ALA A 1 105 ? -2.113 -0.545 10.032 1.00 98.19 105 ALA A N 1
ATOM 771 C CA . ALA A 1 105 ? -2.510 -1.506 9.005 1.00 98.19 105 ALA A CA 1
ATOM 772 C C . ALA A 1 105 ? -3.279 -0.837 7.851 1.00 98.19 105 ALA A C 1
ATOM 774 O O . ALA A 1 105 ? -3.045 -1.163 6.690 1.00 98.19 105 ALA A O 1
ATOM 775 N N . ALA A 1 106 ? -4.152 0.140 8.131 1.00 98.19 106 ALA A N 1
ATOM 776 C CA . ALA A 1 106 ? -4.869 0.863 7.078 1.00 98.19 106 ALA A CA 1
ATOM 777 C C . ALA A 1 106 ? -3.920 1.698 6.203 1.00 98.19 106 ALA A C 1
ATOM 779 O O . ALA A 1 106 ? -4.041 1.684 4.979 1.00 98.19 106 ALA A O 1
ATOM 780 N N . ILE A 1 107 ? -2.948 2.382 6.816 1.00 98.00 107 ILE A N 1
ATOM 781 C CA . ILE A 1 107 ? -1.899 3.109 6.086 1.00 98.00 107 ILE A CA 1
ATOM 782 C C . ILE A 1 107 ? -1.080 2.136 5.226 1.00 98.00 107 ILE A C 1
ATOM 784 O O . ILE A 1 107 ? -0.870 2.384 4.038 1.00 98.00 107 ILE A O 1
ATOM 788 N N . ALA A 1 108 ? -0.675 1.000 5.796 1.00 98.50 108 ALA A N 1
ATOM 789 C CA . ALA A 1 108 ? 0.100 -0.019 5.100 1.00 98.50 108 ALA A CA 1
ATOM 790 C C . ALA A 1 108 ? -0.637 -0.597 3.881 1.00 98.50 108 ALA A C 1
ATOM 792 O O . ALA A 1 108 ? -0.049 -0.711 2.806 1.00 98.50 108 ALA A O 1
ATOM 793 N N . LEU A 1 109 ? -1.931 -0.903 4.012 1.00 98.56 109 LEU A N 1
ATOM 794 C CA . LEU A 1 109 ? -2.763 -1.397 2.909 1.00 98.56 109 LEU A CA 1
ATOM 795 C C . LEU A 1 109 ? -2.917 -0.361 1.790 1.00 98.56 109 LEU A C 1
ATOM 797 O O . LEU A 1 109 ? -2.826 -0.719 0.616 1.00 98.56 109 LEU A O 1
ATOM 801 N 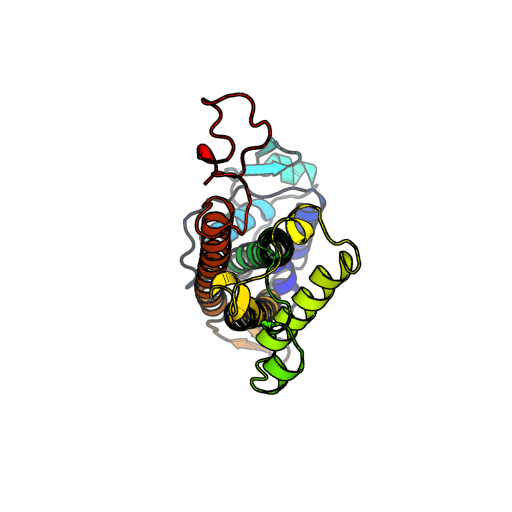N . ASN A 1 110 ? -3.096 0.920 2.132 1.00 98.31 110 ASN A N 1
ATOM 802 C CA . ASN A 1 110 ? -3.159 1.994 1.137 1.00 98.31 110 ASN A CA 1
ATOM 803 C C . ASN A 1 110 ? -1.840 2.111 0.359 1.00 98.31 110 ASN A C 1
ATOM 805 O O . ASN A 1 110 ? -1.849 2.219 -0.868 1.00 98.31 110 ASN A O 1
ATOM 809 N N . HIS A 1 111 ? -0.698 2.037 1.047 1.00 98.38 111 HIS A N 1
ATOM 810 C CA . HIS A 1 111 ? 0.604 2.041 0.381 1.00 98.38 111 HIS A CA 1
ATOM 811 C C . HIS A 1 111 ? 0.829 0.794 -0.469 1.00 98.38 111 HIS A C 1
ATOM 813 O O . HIS A 1 111 ? 1.297 0.919 -1.598 1.00 98.38 111 HIS A O 1
ATOM 819 N N . LEU A 1 112 ? 0.461 -0.390 0.023 1.00 98.31 112 LEU A N 1
ATOM 820 C CA . LEU A 1 112 ? 0.534 -1.624 -0.753 1.00 98.31 112 LEU A CA 1
ATOM 821 C C . LEU A 1 112 ? -0.298 -1.519 -2.040 1.00 98.31 112 LEU A C 1
ATOM 823 O O . LEU A 1 112 ? 0.197 -1.869 -3.111 1.00 98.31 112 LEU A O 1
ATOM 827 N N . HIS A 1 113 ? -1.523 -0.990 -1.957 1.00 97.69 113 HIS A N 1
ATOM 828 C CA . HIS A 1 113 ? -2.369 -0.757 -3.127 1.00 97.69 113 HIS A CA 1
ATOM 829 C C . HIS A 1 113 ? -1.675 0.153 -4.153 1.00 97.69 113 HIS A C 1
ATOM 831 O O . HIS A 1 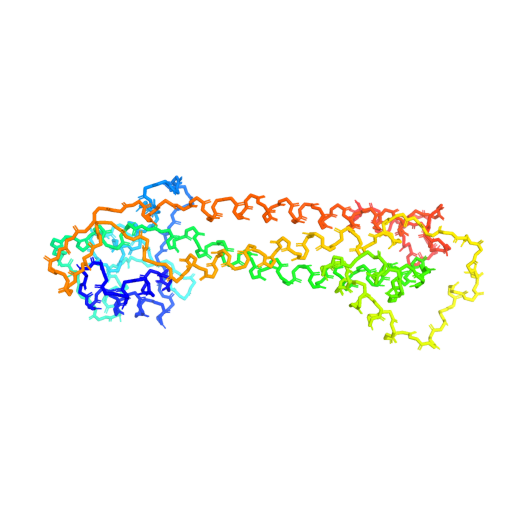113 ? -1.558 -0.215 -5.323 1.00 97.69 113 HIS A O 1
ATOM 837 N N . SER A 1 114 ? -1.132 1.293 -3.717 1.00 97.62 114 SER A N 1
ATOM 838 C CA . SER A 1 114 ? -0.383 2.199 -4.596 1.00 97.62 114 SER A CA 1
ATOM 839 C C . SER A 1 114 ? 0.852 1.535 -5.211 1.00 97.62 114 SER A C 1
ATOM 841 O O . SER A 1 114 ? 1.110 1.698 -6.402 1.00 97.62 114 SER A O 1
ATOM 843 N N . VAL A 1 115 ? 1.592 0.728 -4.446 1.00 97.62 115 VAL A N 1
ATOM 844 C CA . VAL A 1 115 ? 2.788 0.027 -4.942 1.00 97.62 115 VAL A CA 1
ATOM 845 C C . VAL A 1 115 ? 2.449 -1.001 -6.020 1.00 97.62 115 VAL A C 1
ATOM 847 O O . VAL A 1 115 ? 3.230 -1.154 -6.955 1.00 97.62 115 VAL A O 1
ATOM 850 N N . ARG A 1 116 ? 1.286 -1.664 -5.970 1.00 96.19 116 ARG A N 1
ATOM 851 C CA . ARG A 1 116 ? 0.846 -2.555 -7.063 1.00 96.19 116 ARG A CA 1
ATOM 852 C C . ARG A 1 116 ? 0.672 -1.792 -8.377 1.00 96.19 116 ARG A C 1
ATOM 854 O O . ARG A 1 116 ? 1.094 -2.275 -9.432 1.00 96.19 116 ARG A O 1
ATOM 861 N N . ASN A 1 117 ? 0.122 -0.580 -8.303 1.00 96.12 117 ASN A N 1
ATOM 862 C CA . ASN A 1 117 ? 0.010 0.305 -9.461 1.00 96.12 117 ASN A CA 1
ATOM 863 C C . ASN A 1 117 ? 1.400 0.747 -9.941 1.00 96.12 117 ASN A C 1
ATOM 865 O O . ASN A 1 117 ? 1.698 0.644 -11.129 1.00 96.12 117 ASN A O 1
ATOM 869 N N . TYR A 1 118 ? 2.287 1.152 -9.027 1.00 96.19 118 TYR A N 1
ATOM 870 C CA . TYR A 1 118 ? 3.651 1.572 -9.369 1.00 96.19 118 TYR A CA 1
ATOM 871 C C . TYR A 1 118 ? 4.485 0.451 -9.985 1.00 96.19 118 TYR A C 1
ATOM 873 O O . TYR A 1 118 ? 5.200 0.696 -10.949 1.00 96.19 118 TYR A O 1
ATOM 881 N N . LEU A 1 119 ? 4.371 -0.780 -9.487 1.00 97.25 119 LEU A N 1
ATOM 882 C CA . LEU A 1 119 ? 5.020 -1.950 -10.075 1.00 97.25 119 LEU A CA 1
ATOM 883 C C . LEU A 1 119 ? 4.528 -2.182 -11.507 1.00 97.25 119 LEU A C 1
ATOM 885 O O . LEU A 1 119 ? 5.338 -2.390 -12.405 1.00 97.25 119 LEU A O 1
ATOM 889 N N . SER A 1 120 ? 3.216 -2.101 -11.733 1.00 96.62 120 SER A N 1
ATOM 890 C CA . SER A 1 120 ? 2.625 -2.291 -13.063 1.00 96.62 120 SER A CA 1
ATOM 891 C C . SER A 1 120 ? 3.104 -1.223 -14.052 1.00 96.62 120 SER A C 1
ATOM 893 O O . SER A 1 120 ? 3.558 -1.552 -15.148 1.00 96.62 120 SER A O 1
ATOM 895 N N . ILE A 1 121 ? 3.081 0.050 -13.639 1.00 97.50 121 ILE A N 1
ATOM 896 C CA . ILE A 1 121 ? 3.590 1.180 -14.431 1.00 97.50 121 ILE A CA 1
ATOM 897 C C . ILE A 1 121 ? 5.094 1.033 -14.673 1.00 97.50 121 ILE A C 1
ATOM 899 O O . ILE A 1 121 ? 5.559 1.242 -15.789 1.00 97.50 121 ILE A O 1
ATOM 903 N N . SER A 1 122 ? 5.855 0.628 -13.655 1.00 97.75 122 SER A N 1
ATOM 904 C CA . SER A 1 122 ? 7.294 0.405 -13.763 1.00 97.75 122 SER A CA 1
ATOM 905 C C . SER A 1 122 ? 7.599 -0.666 -14.805 1.00 97.75 122 SER A C 1
ATOM 907 O O . SER A 1 122 ? 8.402 -0.420 -15.698 1.00 97.75 122 SER A O 1
ATOM 909 N N . ILE A 1 123 ? 6.935 -1.824 -14.764 1.00 98.00 123 ILE A N 1
ATOM 910 C CA . ILE A 1 123 ? 7.144 -2.899 -15.746 1.00 98.00 123 ILE A CA 1
ATOM 911 C C . ILE A 1 123 ? 6.804 -2.421 -17.167 1.00 98.00 123 ILE A C 1
ATOM 913 O O . ILE A 1 123 ? 7.561 -2.698 -18.096 1.00 98.00 123 ILE A O 1
ATOM 917 N N . ALA A 1 124 ? 5.718 -1.660 -17.338 1.00 97.38 124 ALA A N 1
ATOM 918 C CA . ALA A 1 124 ? 5.367 -1.072 -18.630 1.00 97.38 124 ALA A CA 1
ATOM 919 C C . ALA A 1 124 ? 6.440 -0.088 -19.128 1.00 97.38 124 ALA A C 1
ATOM 921 O O . ALA A 1 124 ? 6.862 -0.175 -20.281 1.00 97.38 124 ALA A O 1
ATOM 922 N N . ALA A 1 125 ? 6.939 0.789 -18.252 1.00 97.75 125 ALA A N 1
ATOM 923 C CA . ALA A 1 125 ? 8.028 1.706 -18.571 1.00 97.75 125 ALA A CA 1
ATOM 924 C C . ALA A 1 125 ? 9.296 0.947 -18.988 1.00 97.75 125 ALA A C 1
ATOM 926 O O . ALA A 1 125 ? 9.887 1.279 -20.008 1.00 97.75 125 ALA A O 1
ATOM 927 N N . HIS A 1 126 ? 9.671 -0.124 -18.281 1.00 98.06 126 HIS A N 1
ATOM 928 C CA . HIS A 1 126 ? 10.791 -0.979 -18.687 1.00 98.06 126 HIS A CA 1
ATOM 929 C C . HIS A 1 126 ? 10.581 -1.589 -20.075 1.00 98.06 126 HIS A C 1
ATOM 931 O O . HIS A 1 126 ? 11.525 -1.630 -20.853 1.00 98.06 126 HIS A O 1
ATOM 937 N N . GLY A 1 127 ? 9.363 -2.022 -20.415 1.00 96.56 127 GLY A N 1
ATOM 938 C CA . GLY A 1 127 ? 9.055 -2.522 -21.757 1.00 96.56 127 GLY A CA 1
ATOM 939 C C . GLY A 1 127 ? 9.287 -1.469 -22.842 1.00 96.56 127 GLY A C 1
ATOM 940 O O . GLY A 1 127 ? 9.940 -1.753 -23.845 1.00 96.56 127 GLY A O 1
ATOM 941 N N . LEU A 1 128 ? 8.834 -0.232 -22.607 1.00 95.38 128 LEU A N 1
ATOM 942 C CA . LEU A 1 128 ? 9.081 0.898 -23.510 1.00 95.38 128 LEU A CA 1
ATOM 943 C C . LEU A 1 128 ? 10.576 1.204 -23.648 1.00 95.38 128 LEU A C 1
ATOM 945 O O . LEU A 1 128 ? 11.063 1.400 -24.758 1.00 95.38 128 LEU A O 1
ATOM 949 N N . MET A 1 129 ? 11.312 1.214 -22.535 1.00 95.62 129 MET A N 1
ATOM 950 C CA . MET A 1 129 ? 12.747 1.499 -22.526 1.00 95.62 129 MET A CA 1
ATOM 951 C C . MET A 1 129 ? 13.559 0.390 -23.201 1.00 95.62 129 MET A C 1
ATOM 953 O O . MET A 1 129 ? 14.449 0.693 -23.986 1.00 95.62 129 MET A O 1
ATOM 957 N N . ILE A 1 130 ? 13.227 -0.885 -22.970 1.00 94.88 130 ILE A N 1
ATOM 958 C CA . ILE A 1 130 ? 13.848 -2.029 -23.656 1.00 94.88 130 ILE A CA 1
ATOM 959 C C . ILE A 1 130 ? 13.626 -1.925 -25.167 1.00 94.88 130 ILE A C 1
ATOM 961 O O . ILE A 1 130 ? 14.571 -2.122 -25.926 1.00 94.88 130 ILE A O 1
ATOM 965 N N . ARG A 1 131 ? 12.410 -1.572 -25.609 1.00 92.00 131 ARG A N 1
ATOM 966 C CA . ARG A 1 131 ? 12.134 -1.332 -27.033 1.00 92.00 131 ARG A CA 1
ATOM 967 C C . ARG A 1 131 ? 12.938 -0.157 -27.584 1.00 92.00 131 ARG A C 1
ATOM 969 O O . ARG A 1 131 ? 13.591 -0.317 -28.606 1.00 92.00 131 ARG A O 1
ATOM 976 N N . ALA A 1 132 ? 12.937 0.987 -26.904 1.00 92.38 132 ALA A N 1
ATOM 977 C CA . ALA A 1 132 ? 13.673 2.175 -27.339 1.00 92.38 132 ALA A CA 1
ATOM 978 C C . ALA A 1 132 ? 15.193 1.941 -27.415 1.00 92.38 132 ALA A C 1
ATOM 980 O O . ALA A 1 132 ? 15.850 2.470 -28.304 1.00 92.38 132 ALA A O 1
ATOM 981 N N . LEU A 1 133 ? 15.738 1.112 -26.522 1.00 93.00 133 LEU A N 1
ATOM 982 C CA . LEU A 1 133 ? 17.151 0.723 -26.486 1.00 93.00 133 LEU A CA 1
ATOM 983 C C . LEU A 1 133 ? 17.482 -0.464 -27.402 1.00 93.00 133 LEU A C 1
ATOM 985 O O . LEU A 1 133 ? 18.578 -1.009 -27.310 1.00 93.00 133 LEU A O 1
ATOM 989 N N . LEU A 1 134 ? 16.553 -0.892 -28.262 1.00 91.81 134 LEU A N 1
ATOM 990 C CA . LEU A 1 134 ? 16.733 -2.015 -29.188 1.00 91.81 134 LEU A CA 1
ATOM 991 C C . LEU A 1 134 ? 17.177 -3.319 -28.492 1.00 91.81 134 LEU A C 1
ATOM 993 O O . LEU A 1 134 ? 17.933 -4.115 -29.056 1.00 91.81 134 LEU A O 1
ATOM 997 N N . GLY A 1 135 ? 16.707 -3.537 -27.259 1.00 92.25 135 GLY A N 1
ATOM 998 C CA . GLY A 1 135 ? 17.121 -4.651 -26.410 1.00 92.25 135 GLY A CA 1
ATOM 999 C C . GLY A 1 135 ? 16.760 -6.021 -26.988 1.00 92.25 135 GLY A C 1
ATOM 1000 O O . GLY A 1 135 ? 15.734 -6.207 -27.654 1.00 92.25 135 GLY A O 1
ATOM 1001 N N . HIS A 1 136 ? 17.620 -7.002 -26.731 1.00 91.94 136 HIS A N 1
ATOM 1002 C CA . HIS A 1 136 ? 17.430 -8.404 -27.088 1.00 91.94 136 HIS A CA 1
ATOM 1003 C C . HIS A 1 136 ? 16.268 -9.023 -26.317 1.00 91.94 136 HIS A C 1
ATOM 1005 O O . HIS A 1 136 ? 16.065 -8.762 -25.131 1.00 91.94 136 HIS A O 1
ATOM 1011 N N . GLU A 1 137 ? 15.519 -9.890 -26.998 1.00 93.00 137 GLU A N 1
ATOM 1012 C CA . GLU A 1 137 ? 14.371 -10.581 -26.403 1.00 93.00 137 GLU A CA 1
ATOM 1013 C C . GLU A 1 137 ? 14.738 -11.940 -25.791 1.00 93.00 137 GLU A C 1
ATOM 1015 O O . GLU A 1 137 ? 14.057 -12.414 -24.877 1.00 93.00 137 GLU A O 1
ATOM 1020 N N . ASP A 1 138 ? 15.858 -12.531 -26.223 1.00 94.75 138 ASP A N 1
ATOM 1021 C CA . ASP A 1 138 ? 16.403 -13.794 -25.708 1.00 94.75 138 ASP A CA 1
ATOM 1022 C C . ASP A 1 138 ? 16.475 -13.870 -24.173 1.00 94.75 138 ASP A C 1
ATOM 1024 O O . ASP A 1 138 ? 16.133 -14.919 -23.617 1.00 94.75 138 ASP A O 1
ATOM 1028 N N . PRO A 1 139 ? 16.852 -12.798 -23.438 1.00 96.75 139 PRO A N 1
ATOM 1029 C CA . PRO A 1 139 ? 16.873 -12.818 -21.978 1.00 96.75 139 PRO A CA 1
ATOM 1030 C C . PRO A 1 139 ? 15.527 -13.104 -21.320 1.00 96.75 139 PRO A C 1
ATOM 1032 O O . PRO A 1 139 ? 15.510 -13.505 -20.156 1.00 96.75 139 PRO A O 1
ATOM 1035 N N . PHE A 1 140 ? 14.423 -12.890 -22.039 1.00 97.88 140 PHE A N 1
ATOM 1036 C CA . PHE A 1 140 ? 13.069 -13.145 -21.565 1.00 97.88 140 PHE A CA 1
ATOM 1037 C C . PHE A 1 140 ? 12.550 -14.514 -22.000 1.00 97.88 140 PHE A C 1
ATOM 1039 O O . PHE A 1 140 ? 11.433 -14.863 -21.624 1.00 97.88 140 PHE A O 1
ATOM 1046 N N . ALA A 1 141 ? 13.296 -15.297 -22.786 1.00 98.00 141 ALA A N 1
ATOM 1047 C CA . ALA A 1 141 ? 12.846 -16.585 -23.305 1.00 98.00 141 ALA A CA 1
ATOM 1048 C C . ALA A 1 141 ? 12.453 -17.560 -22.181 1.00 98.00 141 ALA A C 1
ATOM 1050 O O . ALA A 1 141 ? 13.106 -17.663 -21.142 1.00 98.00 141 ALA A O 1
ATOM 1051 N N . GLU A 1 142 ? 11.393 -18.341 -22.400 1.00 98.00 142 GLU A N 1
ATOM 1052 C CA . GLU A 1 142 ? 10.882 -19.272 -21.385 1.00 98.00 142 GLU A CA 1
ATOM 1053 C C . GLU A 1 142 ? 11.940 -20.286 -20.923 1.00 98.00 142 GLU A C 1
ATOM 1055 O O . GLU A 1 142 ? 12.022 -20.589 -19.733 1.00 98.00 142 GLU A O 1
ATOM 1060 N N . PHE A 1 143 ? 12.795 -20.756 -21.840 1.00 98.38 143 PHE A N 1
ATOM 1061 C CA . PHE A 1 143 ? 13.898 -21.669 -21.528 1.00 98.38 143 PHE A CA 1
ATOM 1062 C C . PHE A 1 143 ? 14.801 -21.128 -20.409 1.00 98.38 143 PHE A C 1
ATOM 1064 O O . PHE A 1 143 ? 15.072 -21.845 -19.446 1.00 98.38 143 PHE A O 1
ATOM 1071 N N . VAL A 1 144 ? 15.191 -19.850 -20.489 1.00 98.38 144 VAL A N 1
ATOM 1072 C CA . VAL A 1 144 ? 16.080 -19.189 -19.517 1.00 98.38 144 VAL A CA 1
ATOM 1073 C C . VAL A 1 144 ? 15.484 -19.257 -18.111 1.00 98.38 144 VAL A C 1
ATOM 1075 O O . VAL A 1 144 ? 16.169 -19.606 -17.148 1.00 98.38 144 VAL A O 1
ATOM 1078 N N . HIS A 1 145 ? 14.190 -18.964 -17.980 1.00 98.50 145 HIS A N 1
ATOM 1079 C CA . HIS A 1 145 ? 13.532 -18.911 -16.673 1.00 98.50 145 HIS A CA 1
ATOM 1080 C C . HIS A 1 145 ? 13.061 -20.276 -16.179 1.00 98.50 145 HIS A C 1
ATOM 1082 O O . HIS A 1 145 ? 12.963 -20.468 -14.971 1.00 98.50 145 HIS A O 1
ATOM 1088 N N . ARG A 1 146 ? 12.876 -21.255 -17.070 1.00 98.19 146 ARG A N 1
ATOM 1089 C CA . ARG A 1 146 ? 12.722 -22.662 -16.683 1.00 98.19 146 ARG A CA 1
ATOM 1090 C C . ARG A 1 146 ? 14.002 -23.216 -16.051 1.00 98.19 146 ARG A C 1
ATOM 1092 O O . ARG A 1 146 ? 13.919 -23.990 -15.105 1.00 98.19 146 ARG A O 1
ATOM 1099 N N . CYS A 1 147 ? 15.176 -22.788 -16.521 1.00 98.38 147 CYS A N 1
ATOM 1100 C CA . CYS A 1 147 ? 16.465 -23.182 -15.943 1.00 98.38 147 CYS A CA 1
ATOM 1101 C C . CYS A 1 147 ? 16.750 -22.554 -14.564 1.00 98.38 147 CYS A C 1
ATOM 1103 O O . CYS A 1 147 ? 17.581 -23.074 -13.824 1.00 98.38 147 CYS A O 1
ATOM 1105 N N . LYS A 1 148 ? 16.066 -21.461 -14.194 1.00 98.44 148 LYS A N 1
ATOM 1106 C CA . LYS A 1 148 ? 16.142 -20.841 -12.859 1.00 98.44 148 LYS A CA 1
ATOM 1107 C C . LYS A 1 148 ? 14.733 -20.438 -12.383 1.00 98.44 148 LYS A C 1
ATOM 1109 O O . LYS A 1 148 ? 14.368 -19.267 -12.510 1.00 98.44 148 LYS A O 1
ATOM 1114 N N . PRO A 1 149 ? 13.936 -21.388 -11.858 1.00 97.50 149 PRO A N 1
ATOM 1115 C CA . PRO A 1 149 ? 12.479 -21.272 -11.778 1.00 97.50 149 PRO A CA 1
ATOM 1116 C C . PRO A 1 149 ? 11.976 -20.545 -10.518 1.00 97.50 149 PRO A C 1
ATOM 1118 O O . PRO A 1 149 ? 11.079 -21.029 -9.831 1.00 97.50 149 PRO A O 1
ATOM 1121 N N . HIS A 1 150 ? 12.525 -19.369 -10.202 1.00 98.75 150 HIS A N 1
ATOM 1122 C CA . HIS A 1 150 ? 11.898 -18.504 -9.195 1.00 98.75 150 HIS A CA 1
ATOM 1123 C C . HIS A 1 150 ? 10.563 -17.965 -9.743 1.00 98.75 150 HIS A C 1
ATOM 1125 O O . HIS A 1 150 ? 10.560 -17.425 -10.858 1.00 98.75 150 HIS A O 1
ATOM 1131 N N . PRO A 1 151 ? 9.439 -18.083 -9.011 1.00 98.56 151 PRO A N 1
ATOM 1132 C CA . PRO A 1 151 ? 8.122 -17.710 -9.528 1.00 98.56 151 PRO A CA 1
ATOM 1133 C C . PRO A 1 151 ? 8.036 -16.259 -10.009 1.00 98.56 151 PRO A C 1
ATOM 1135 O O . PRO A 1 151 ? 7.536 -16.006 -11.106 1.00 98.56 151 PRO A O 1
ATOM 1138 N N . GLY A 1 152 ? 8.578 -15.307 -9.245 1.00 98.62 152 GLY A N 1
ATOM 1139 C CA . GLY A 1 152 ? 8.567 -13.896 -9.618 1.00 98.62 152 GLY A CA 1
ATOM 1140 C C . GLY A 1 152 ? 9.427 -13.621 -10.842 1.00 98.62 152 GLY A C 1
ATOM 1141 O O . GLY A 1 152 ? 9.060 -12.801 -11.682 1.00 98.62 152 GLY A O 1
ATOM 1142 N N . GLN A 1 153 ? 10.554 -14.324 -10.983 1.00 98.75 153 GLN A N 1
ATOM 1143 C CA . GLN A 1 153 ? 11.420 -14.204 -12.156 1.00 98.75 153 GLN A CA 1
ATOM 1144 C C . GLN A 1 153 ? 10.700 -14.695 -13.417 1.00 98.75 153 GLN A C 1
ATOM 1146 O O . GLN A 1 153 ? 10.670 -13.993 -14.427 1.00 98.75 153 GLN A O 1
ATOM 1151 N N . ALA A 1 154 ? 10.097 -15.886 -13.358 1.00 98.62 154 ALA A N 1
ATOM 1152 C CA . ALA A 1 154 ? 9.352 -16.457 -14.476 1.00 98.62 154 ALA A CA 1
ATOM 1153 C C . ALA A 1 154 ? 8.149 -15.584 -14.866 1.00 98.62 154 ALA A C 1
ATOM 1155 O O . ALA A 1 154 ? 7.932 -15.332 -16.053 1.00 98.62 154 ALA A O 1
ATOM 1156 N N . TRP A 1 155 ? 7.418 -15.068 -13.872 1.00 98.62 155 TRP A N 1
ATOM 1157 C CA . TRP A 1 155 ? 6.310 -14.140 -14.079 1.00 98.62 155 TRP A CA 1
ATOM 1158 C C . TRP A 1 155 ? 6.774 -12.838 -14.743 1.00 98.62 155 TRP A C 1
ATOM 1160 O O . TRP A 1 155 ? 6.226 -12.445 -15.770 1.00 98.62 155 TRP A O 1
ATOM 1170 N N . SER A 1 156 ? 7.838 -12.212 -14.228 1.00 98.56 156 SER A N 1
ATOM 1171 C CA . SER A 1 156 ? 8.366 -10.947 -14.764 1.00 98.56 156 SER A CA 1
ATOM 1172 C C . SER A 1 156 ? 8.797 -11.089 -16.223 1.00 98.56 156 SER A C 1
ATOM 1174 O O . SER A 1 156 ? 8.495 -10.232 -17.053 1.00 98.56 156 SER A O 1
ATOM 1176 N N . ALA A 1 157 ? 9.446 -12.205 -16.561 1.00 98.62 157 ALA A N 1
ATOM 1177 C CA . ALA A 1 157 ? 9.811 -12.514 -17.934 1.00 98.62 157 ALA A CA 1
ATOM 1178 C C . ALA A 1 157 ? 8.601 -12.749 -18.837 1.00 98.62 157 ALA A C 1
ATOM 1180 O O . ALA A 1 157 ? 8.568 -12.261 -19.962 1.00 98.62 157 ALA A O 1
ATOM 1181 N N . GLN A 1 158 ? 7.599 -13.490 -18.356 1.00 98.50 158 GLN A N 1
ATOM 1182 C CA . GLN A 1 158 ? 6.375 -13.737 -19.113 1.00 98.50 158 GLN A CA 1
ATOM 1183 C C . GLN A 1 158 ? 5.642 -12.432 -19.434 1.00 98.50 158 GLN A C 1
ATOM 1185 O O . GLN A 1 158 ? 5.197 -12.253 -20.567 1.00 98.50 158 GLN A O 1
ATOM 1190 N N . ILE A 1 159 ? 5.525 -11.525 -18.461 1.00 98.25 159 ILE A N 1
ATOM 1191 C CA . ILE A 1 159 ? 4.911 -10.212 -18.674 1.00 98.25 159 ILE A CA 1
ATOM 1192 C C . ILE A 1 159 ? 5.728 -9.390 -19.667 1.00 98.25 159 ILE A C 1
ATOM 1194 O O . ILE A 1 159 ? 5.146 -8.836 -20.595 1.00 98.25 159 ILE A O 1
ATOM 1198 N N . MET A 1 160 ? 7.058 -9.367 -19.536 1.00 98.12 160 MET A N 1
ATOM 1199 C CA . MET A 1 160 ? 7.898 -8.624 -20.473 1.00 98.12 160 MET A CA 1
ATOM 1200 C C . MET A 1 160 ? 7.765 -9.152 -21.906 1.00 98.12 160 MET A C 1
ATOM 1202 O O . MET A 1 160 ? 7.517 -8.361 -22.807 1.00 98.12 160 MET A O 1
ATOM 1206 N N . ARG A 1 161 ? 7.791 -10.478 -22.122 1.00 97.25 161 ARG A N 1
ATOM 1207 C CA . ARG A 1 161 ? 7.530 -11.072 -23.450 1.00 97.25 161 ARG A CA 1
ATOM 1208 C C . ARG A 1 161 ? 6.194 -10.615 -24.034 1.00 97.25 161 ARG A C 1
ATOM 1210 O O . ARG A 1 161 ? 6.124 -10.280 -25.208 1.00 97.25 161 ARG A O 1
ATOM 1217 N N . ARG A 1 162 ? 5.132 -10.590 -23.220 1.00 97.06 162 ARG A N 1
ATOM 1218 C CA . ARG A 1 162 ? 3.805 -10.132 -23.668 1.00 97.06 162 ARG A CA 1
ATOM 1219 C C . ARG A 1 162 ? 3.805 -8.660 -24.061 1.00 97.06 162 ARG A C 1
ATOM 1221 O O . ARG A 1 162 ? 3.171 -8.324 -25.049 1.00 97.06 162 ARG A O 1
ATOM 1228 N N . LEU A 1 163 ? 4.478 -7.805 -23.290 1.00 96.06 163 LEU A N 1
ATOM 1229 C CA . LEU A 1 163 ? 4.570 -6.373 -23.584 1.00 96.06 163 LEU A CA 1
ATOM 1230 C C . LEU A 1 163 ? 5.358 -6.112 -24.865 1.00 96.06 163 LEU A C 1
ATOM 1232 O O . LEU A 1 163 ? 4.912 -5.329 -25.695 1.00 96.06 163 LEU A O 1
ATOM 1236 N N . LEU A 1 164 ? 6.496 -6.787 -25.034 1.00 93.19 164 LEU A N 1
ATOM 1237 C CA . LEU A 1 164 ? 7.314 -6.663 -26.235 1.00 93.19 164 LEU A CA 1
ATOM 1238 C C . LEU A 1 164 ? 6.525 -7.138 -27.465 1.00 93.19 164 LEU A C 1
ATOM 1240 O O . LEU A 1 164 ? 6.459 -6.402 -28.446 1.00 93.19 164 LEU A O 1
ATOM 1244 N N . ALA A 1 165 ? 5.806 -8.259 -27.375 1.00 92.69 165 ALA A N 1
ATOM 1245 C CA . ALA A 1 165 ? 5.009 -8.785 -28.485 1.00 92.69 165 ALA A CA 1
ATOM 1246 C C . ALA A 1 165 ? 3.916 -7.828 -29.017 1.00 92.69 165 ALA A C 1
ATOM 1248 O O . ALA A 1 165 ? 3.430 -8.005 -30.132 1.00 92.69 165 ALA A O 1
ATOM 1249 N N . LEU A 1 166 ? 3.520 -6.795 -28.255 1.00 87.81 166 LEU A N 1
ATOM 1250 C CA . LEU A 1 166 ? 2.531 -5.800 -28.702 1.00 87.81 166 LEU A CA 1
ATOM 1251 C C . LEU A 1 166 ? 3.007 -4.959 -29.893 1.00 87.81 166 LEU A C 1
ATOM 1253 O O . LEU A 1 166 ? 2.179 -4.375 -30.587 1.00 87.81 166 LEU A O 1
ATOM 1257 N N . THR A 1 167 ? 4.318 -4.880 -30.116 1.00 78.69 167 THR A N 1
ATOM 1258 C CA . THR A 1 167 ? 4.926 -4.113 -31.212 1.00 78.69 167 THR A CA 1
ATOM 1259 C C . THR A 1 167 ? 5.600 -5.016 -32.248 1.00 78.69 167 THR A C 1
ATOM 1261 O O . THR A 1 167 ? 6.404 -4.539 -33.051 1.00 78.69 167 THR A O 1
ATOM 1264 N N . ASP A 1 168 ? 5.318 -6.323 -32.234 1.00 79.00 168 ASP A N 1
ATOM 1265 C CA . ASP A 1 168 ? 5.908 -7.259 -33.192 1.00 79.00 168 ASP A CA 1
ATOM 1266 C C . ASP A 1 168 ? 5.518 -6.901 -34.633 1.00 79.00 168 ASP A C 1
ATOM 1268 O O . ASP A 1 168 ? 4.391 -6.503 -34.933 1.00 79.00 168 ASP A O 1
ATOM 1272 N N . GLY A 1 169 ? 6.483 -7.031 -35.548 1.00 68.00 169 GLY A N 1
ATOM 1273 C CA . GLY A 1 169 ? 6.309 -6.690 -36.963 1.00 68.00 169 GLY A CA 1
ATOM 1274 C C . GLY A 1 169 ? 6.386 -5.191 -37.283 1.00 68.00 169 GLY A C 1
ATOM 1275 O O . GLY A 1 169 ? 6.298 -4.823 -38.453 1.00 68.00 169 GLY A O 1
ATOM 1276 N N . GLN A 1 170 ? 6.599 -4.323 -36.288 1.00 72.19 170 GLN A N 1
ATOM 1277 C CA . GLN A 1 170 ? 6.734 -2.875 -36.468 1.00 72.19 170 GLN A CA 1
ATOM 1278 C C . GLN A 1 170 ? 8.192 -2.421 -36.329 1.00 72.19 170 GLN A C 1
ATOM 1280 O O . GLN A 1 170 ? 8.518 -1.639 -35.442 1.00 72.19 170 GLN A O 1
ATOM 1285 N N . ALA A 1 171 ? 9.075 -2.902 -37.214 1.00 71.50 171 ALA A N 1
ATOM 1286 C CA . ALA A 1 171 ? 10.474 -2.469 -37.204 1.00 71.50 171 ALA A CA 1
ATOM 1287 C C . ALA A 1 171 ? 10.561 -0.946 -37.395 1.00 71.50 171 ALA A C 1
ATOM 1289 O O . ALA A 1 171 ? 10.183 -0.429 -38.460 1.00 71.50 171 ALA A O 1
ATOM 1290 N N . THR A 1 172 ? 11.054 -0.255 -36.369 1.00 76.56 172 THR A N 1
ATOM 1291 C CA . THR A 1 172 ? 11.189 1.205 -36.331 1.00 76.56 172 THR A CA 1
ATOM 1292 C C . THR A 1 172 ? 12.247 1.688 -37.326 1.00 76.56 172 THR A C 1
ATOM 1294 O O . THR A 1 172 ? 13.113 0.926 -37.760 1.00 76.56 172 THR A O 1
ATOM 1297 N N . GLU A 1 173 ? 12.200 2.967 -37.709 1.00 80.25 173 GLU A N 1
ATOM 1298 C CA . GLU A 1 173 ? 13.263 3.571 -38.531 1.00 80.25 173 GLU A CA 1
ATOM 1299 C C . GLU A 1 173 ? 14.630 3.460 -37.845 1.00 80.25 173 GLU A C 1
ATOM 1301 O O . GLU A 1 173 ? 15.622 3.158 -38.507 1.00 80.25 173 GLU A O 1
ATOM 1306 N N . LEU A 1 174 ? 14.655 3.603 -36.514 1.00 81.00 174 LEU A N 1
ATOM 1307 C CA . LEU A 1 174 ? 15.854 3.441 -35.698 1.00 81.00 174 LEU A CA 1
ATOM 1308 C C . LEU A 1 174 ? 16.428 2.022 -35.809 1.00 81.00 174 LEU A C 1
ATOM 1310 O O . LEU A 1 174 ? 17.615 1.876 -36.071 1.00 81.00 174 LEU A O 1
ATOM 1314 N N . GLU A 1 175 ? 15.597 0.981 -35.699 1.00 82.25 175 GLU A N 1
ATOM 1315 C CA . GLU A 1 175 ? 16.037 -0.417 -35.855 1.00 82.25 175 GLU A CA 1
ATOM 1316 C C . GLU A 1 175 ? 16.598 -0.718 -37.247 1.00 82.25 175 GLU A C 1
ATOM 1318 O O . GLU A 1 175 ? 17.504 -1.539 -37.383 1.00 82.25 175 GLU A O 1
ATOM 1323 N N . ARG A 1 176 ? 16.069 -0.068 -38.291 1.00 82.69 176 ARG A N 1
ATOM 1324 C CA . ARG A 1 176 ? 16.573 -0.229 -39.665 1.00 82.69 176 ARG A CA 1
ATOM 1325 C C . ARG A 1 176 ? 17.886 0.519 -39.885 1.00 82.69 176 ARG A C 1
ATOM 1327 O O . ARG A 1 176 ? 18.739 0.021 -40.612 1.00 82.69 176 ARG A O 1
ATOM 1334 N N . ALA A 1 177 ? 18.029 1.704 -39.291 1.00 83.00 177 ALA A N 1
ATOM 1335 C CA . ALA A 1 177 ? 19.225 2.537 -39.399 1.00 83.00 177 ALA A CA 1
ATOM 1336 C C . ALA A 1 177 ? 20.384 2.025 -38.528 1.00 83.00 177 ALA A C 1
ATOM 1338 O O . ALA A 1 177 ? 21.546 2.162 -38.908 1.00 83.00 177 ALA A O 1
ATOM 1339 N N . HIS A 1 178 ? 20.066 1.411 -37.388 1.00 80.69 178 HIS A N 1
ATOM 1340 C CA . HIS A 1 178 ? 21.017 0.901 -36.406 1.00 80.69 178 HIS A CA 1
ATOM 1341 C C . HIS A 1 178 ? 20.730 -0.579 -36.115 1.00 80.69 178 HIS A C 1
ATOM 1343 O O . HIS A 1 178 ? 20.162 -0.910 -35.069 1.00 80.69 178 HIS A O 1
ATOM 1349 N N . PRO A 1 179 ? 21.096 -1.493 -37.036 1.00 73.19 179 PRO A N 1
ATOM 1350 C CA . PRO A 1 179 ? 20.971 -2.921 -36.781 1.00 73.19 179 PRO A CA 1
ATOM 1351 C C . PRO A 1 179 ? 21.77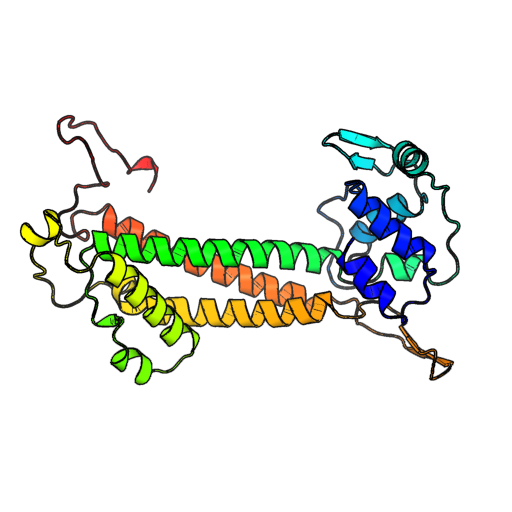0 -3.307 -35.529 1.00 73.19 179 PRO A C 1
ATOM 1353 O O . PRO A 1 179 ? 22.798 -2.712 -35.210 1.00 73.19 179 PRO A O 1
ATOM 1356 N N . ARG A 1 180 ? 21.286 -4.309 -34.791 1.00 72.62 180 ARG A N 1
ATOM 1357 C CA . ARG A 1 180 ? 21.890 -4.725 -33.517 1.00 72.62 180 ARG A CA 1
ATOM 1358 C C . ARG A 1 180 ? 23.257 -5.363 -33.760 1.00 72.62 180 ARG A C 1
ATOM 1360 O O . ARG A 1 180 ? 23.345 -6.539 -34.099 1.00 72.62 180 ARG A O 1
ATOM 1367 N N . GLU A 1 181 ? 24.316 -4.588 -33.567 1.00 71.88 181 GLU A N 1
ATOM 1368 C CA . GLU A 1 181 ? 25.699 -5.057 -33.718 1.00 71.88 181 GLU A CA 1
ATOM 1369 C C . GLU A 1 181 ? 26.276 -5.644 -32.417 1.00 71.88 181 GLU A C 1
ATOM 1371 O O . GLU A 1 181 ? 27.262 -6.382 -32.448 1.00 71.88 181 GLU A O 1
ATOM 1376 N N . HIS A 1 182 ? 25.672 -5.357 -31.255 1.00 74.00 182 HIS A N 1
ATOM 1377 C CA . HIS A 1 182 ? 26.184 -5.810 -29.961 1.00 74.00 182 HIS A CA 1
ATOM 1378 C C . HIS A 1 182 ? 25.641 -7.184 -29.551 1.00 74.00 182 HIS A C 1
ATOM 1380 O O . HIS A 1 182 ? 24.440 -7.452 -29.575 1.00 74.00 182 HIS A O 1
ATOM 1386 N N . LEU A 1 183 ? 26.551 -8.048 -29.087 1.00 80.69 183 LEU A N 1
ATOM 1387 C CA . LEU A 1 183 ? 26.238 -9.427 -28.697 1.00 80.69 183 LEU A CA 1
ATOM 1388 C C . LEU A 1 183 ? 25.407 -9.528 -27.407 1.00 80.69 183 LEU A C 1
ATOM 1390 O O . LEU A 1 183 ? 24.700 -10.512 -27.209 1.00 80.69 183 LEU A O 1
ATOM 1394 N N . GLN A 1 184 ? 25.528 -8.563 -26.488 1.00 89.06 184 GLN A N 1
ATOM 1395 C CA . GLN A 1 184 ? 24.871 -8.628 -25.179 1.00 89.06 184 GLN A CA 1
ATOM 1396 C C . GLN A 1 184 ? 24.401 -7.266 -24.692 1.00 89.06 184 GLN A C 1
ATOM 1398 O O . GLN A 1 184 ? 25.191 -6.324 -24.622 1.00 89.06 184 GLN A O 1
ATOM 1403 N N . ASP A 1 185 ? 23.156 -7.204 -24.226 1.00 94.94 185 ASP A N 1
ATOM 1404 C CA . ASP A 1 185 ? 22.669 -6.033 -23.504 1.00 94.94 185 ASP A CA 1
ATOM 1405 C C . ASP A 1 185 ? 23.299 -5.903 -22.114 1.00 94.94 185 ASP A C 1
ATOM 1407 O O . ASP A 1 185 ? 23.683 -6.887 -21.457 1.00 94.94 185 ASP A O 1
ATOM 1411 N N . ARG A 1 186 ? 23.308 -4.657 -21.628 1.00 96.50 186 ARG A N 1
ATOM 1412 C CA . ARG A 1 186 ? 23.636 -4.311 -20.242 1.00 96.50 186 ARG A CA 1
ATOM 1413 C C . ARG A 1 186 ? 22.651 -4.954 -19.267 1.00 96.50 186 ARG A C 1
ATOM 1415 O O . ARG A 1 186 ? 21.503 -5.253 -19.594 1.00 96.50 186 ARG A O 1
ATOM 1422 N N . TYR A 1 187 ? 23.100 -5.136 -18.026 1.00 98.19 187 TYR A N 1
ATOM 1423 C CA . TYR A 1 187 ? 22.346 -5.886 -17.015 1.00 98.19 187 TYR A CA 1
ATOM 1424 C C . TYR A 1 187 ? 20.996 -5.265 -16.668 1.00 98.19 187 TYR A C 1
ATOM 1426 O O . TYR A 1 187 ? 20.067 -6.011 -16.385 1.00 98.19 187 TYR A O 1
ATOM 1434 N N . SER A 1 188 ? 20.857 -3.939 -16.730 1.00 97.25 188 SER A N 1
ATOM 1435 C CA . SER A 1 188 ? 19.569 -3.283 -16.488 1.00 97.25 188 SER A CA 1
ATOM 1436 C C . SER A 1 188 ? 18.489 -3.707 -17.489 1.00 97.25 188 SER A C 1
ATOM 1438 O O . SER A 1 188 ? 17.315 -3.670 -17.145 1.00 97.25 188 SER A O 1
ATOM 1440 N N . LEU A 1 189 ? 18.859 -4.163 -18.692 1.00 97.44 189 LEU A N 1
ATOM 1441 C CA . LEU A 1 189 ? 17.933 -4.750 -19.666 1.00 97.44 189 LEU A CA 1
ATOM 1442 C C . LEU A 1 189 ? 17.869 -6.272 -19.488 1.00 97.44 189 LEU A C 1
ATOM 1444 O O . LEU A 1 189 ? 16.825 -6.840 -19.170 1.00 97.44 189 LEU A O 1
ATOM 1448 N N . ARG A 1 190 ? 19.023 -6.935 -19.620 1.00 97.81 190 ARG A N 1
ATOM 1449 C CA . ARG A 1 190 ? 19.132 -8.398 -19.703 1.00 97.81 190 ARG A CA 1
ATOM 1450 C C . ARG A 1 190 ? 18.768 -9.130 -18.415 1.00 97.81 190 ARG A C 1
ATOM 1452 O O . ARG A 1 190 ? 18.258 -10.244 -18.465 1.00 97.81 190 ARG A O 1
ATOM 1459 N N . CYS A 1 191 ? 19.052 -8.534 -17.263 1.00 98.50 191 CYS A N 1
ATOM 1460 C CA . CYS A 1 191 ? 18.802 -9.147 -15.959 1.00 98.50 191 CYS A CA 1
ATOM 1461 C C . CYS A 1 191 ? 17.468 -8.694 -15.344 1.00 98.50 191 CYS A C 1
ATOM 1463 O O . CYS A 1 191 ? 17.231 -8.965 -14.164 1.00 98.50 191 CYS A O 1
ATOM 1465 N N . PHE A 1 192 ? 16.600 -8.015 -16.110 1.00 98.69 192 PHE A N 1
ATOM 1466 C CA . PHE A 1 192 ? 15.323 -7.491 -15.620 1.00 98.69 192 PHE A CA 1
ATOM 1467 C C . PHE A 1 192 ? 14.489 -8.555 -14.882 1.00 98.69 192 PHE A C 1
ATOM 1469 O O . PHE A 1 192 ? 14.111 -8.301 -13.736 1.00 98.69 192 PHE A O 1
ATOM 1476 N N . PRO A 1 193 ? 14.253 -9.773 -15.418 1.00 98.69 193 PRO A N 1
ATOM 1477 C CA . PRO A 1 193 ? 13.440 -10.757 -14.707 1.00 98.69 193 PRO A CA 1
ATOM 1478 C C . PRO A 1 193 ? 14.066 -11.205 -13.383 1.00 98.69 193 PRO A C 1
ATOM 1480 O O . PRO A 1 193 ? 13.364 -11.395 -12.393 1.00 98.69 193 PRO A O 1
ATOM 1483 N N . GLN A 1 194 ? 15.391 -11.371 -13.350 1.00 98.81 194 GLN A N 1
ATOM 1484 C CA . GLN A 1 194 ? 16.140 -11.808 -12.170 1.00 98.81 194 GLN A CA 1
ATOM 1485 C C . GLN A 1 194 ? 16.143 -10.734 -11.078 1.00 98.81 194 GLN A C 1
ATOM 1487 O O . GLN A 1 194 ? 16.153 -11.072 -9.896 1.00 98.81 194 GLN A O 1
ATOM 1492 N N . TYR A 1 195 ? 16.136 -9.457 -11.468 1.00 98.81 195 TYR A N 1
ATOM 1493 C CA . TYR A 1 195 ? 16.095 -8.324 -10.548 1.00 98.81 195 TYR A CA 1
ATOM 1494 C C . TYR A 1 195 ? 14.686 -8.079 -9.993 1.00 98.81 195 TYR A C 1
ATOM 1496 O O . TYR A 1 195 ? 14.511 -7.894 -8.790 1.00 98.81 195 TYR A O 1
ATOM 1504 N N . ILE A 1 196 ? 13.672 -8.116 -10.861 1.00 98.56 196 ILE A N 1
ATOM 1505 C CA . ILE A 1 196 ? 12.279 -7.807 -10.509 1.00 98.56 196 ILE A CA 1
ATOM 1506 C C . ILE A 1 196 ? 11.596 -8.983 -9.804 1.00 98.56 196 ILE A C 1
ATOM 1508 O O . ILE A 1 196 ? 10.755 -8.771 -8.934 1.00 98.56 196 ILE A O 1
ATOM 1512 N N . GLY A 1 197 ? 11.995 -10.223 -10.091 1.00 98.69 197 GLY A N 1
ATOM 1513 C CA . GLY A 1 197 ? 11.424 -11.417 -9.469 1.00 98.69 197 GLY A CA 1
ATOM 1514 C C . GLY A 1 197 ? 11.328 -11.388 -7.935 1.00 98.69 197 GLY A C 1
ATOM 1515 O O . GLY A 1 197 ? 10.216 -11.495 -7.415 1.00 98.69 197 GLY A O 1
ATOM 1516 N N . PRO A 1 198 ? 12.428 -11.181 -7.185 1.00 98.69 198 PRO A N 1
ATOM 1517 C CA . PRO A 1 198 ? 12.370 -11.103 -5.723 1.00 98.69 198 PRO A CA 1
ATOM 1518 C C . PRO A 1 198 ? 11.576 -9.895 -5.197 1.00 98.69 198 PRO A C 1
ATOM 1520 O O . PRO A 1 198 ? 11.094 -9.935 -4.065 1.00 98.69 198 PRO A O 1
ATOM 1523 N N . ILE A 1 199 ? 11.423 -8.831 -5.993 1.00 98.69 199 ILE A N 1
ATOM 1524 C CA . ILE A 1 199 ? 10.583 -7.674 -5.651 1.00 98.69 199 ILE A CA 1
ATOM 1525 C C . ILE A 1 199 ? 9.105 -8.072 -5.721 1.00 98.69 199 ILE A C 1
ATOM 1527 O O . ILE A 1 199 ? 8.360 -7.839 -4.771 1.00 98.69 199 ILE A O 1
ATOM 1531 N N . VAL A 1 200 ? 8.697 -8.736 -6.807 1.00 98.44 200 VAL A N 1
ATOM 1532 C CA . VAL A 1 200 ? 7.334 -9.262 -6.989 1.00 98.44 200 VAL A CA 1
ATOM 1533 C C . VAL A 1 200 ? 6.985 -10.254 -5.880 1.00 98.44 200 VAL A C 1
ATOM 1535 O O . VAL A 1 200 ? 5.957 -10.110 -5.223 1.00 98.44 200 VAL A O 1
ATOM 1538 N N . GLU A 1 201 ? 7.858 -11.229 -5.623 1.00 98.56 201 GLU A N 1
ATOM 1539 C CA . GLU A 1 201 ? 7.645 -12.229 -4.568 1.00 98.56 201 GLU A CA 1
ATOM 1540 C C . GLU A 1 201 ? 7.576 -11.592 -3.173 1.00 98.56 201 GLU A C 1
ATOM 1542 O O . GLU A 1 201 ? 6.757 -11.990 -2.343 1.00 98.56 201 GLU A O 1
ATOM 1547 N N . GLY A 1 202 ? 8.400 -10.572 -2.916 1.00 98.50 202 GLY A N 1
ATOM 1548 C CA . GLY A 1 202 ? 8.370 -9.819 -1.666 1.00 98.50 202 GLY A CA 1
ATOM 1549 C C . GLY A 1 202 ? 7.066 -9.044 -1.465 1.00 98.50 202 GLY A C 1
ATOM 1550 O O . GLY A 1 202 ? 6.478 -9.119 -0.388 1.00 98.50 202 GLY A O 1
ATOM 1551 N N . ILE A 1 203 ? 6.568 -8.363 -2.503 1.00 98.56 203 ILE A N 1
ATOM 1552 C CA . ILE A 1 203 ? 5.282 -7.647 -2.459 1.00 98.56 203 ILE A CA 1
ATOM 1553 C C . ILE A 1 203 ? 4.121 -8.619 -2.204 1.00 98.56 203 ILE A C 1
ATOM 1555 O O . ILE A 1 203 ? 3.277 -8.332 -1.358 1.00 98.56 203 ILE A O 1
ATOM 1559 N N . LEU A 1 204 ? 4.106 -9.790 -2.851 1.00 98.00 204 LEU A N 1
ATOM 1560 C CA . LEU A 1 204 ? 3.077 -10.817 -2.623 1.00 98.00 204 LEU A CA 1
ATOM 1561 C C . LEU A 1 204 ? 3.098 -11.362 -1.188 1.00 98.00 204 LEU A C 1
ATOM 1563 O O . LEU A 1 204 ? 2.051 -11.618 -0.593 1.00 98.00 204 LEU A O 1
ATOM 1567 N N . ARG A 1 205 ? 4.288 -11.523 -0.597 1.00 98.50 205 ARG A N 1
ATOM 1568 C CA . ARG A 1 205 ? 4.407 -11.908 0.815 1.00 98.50 205 ARG A CA 1
ATOM 1569 C C . ARG A 1 205 ? 3.864 -10.818 1.740 1.00 98.50 205 ARG A C 1
ATOM 1571 O O . ARG A 1 205 ? 3.153 -11.139 2.687 1.00 98.50 205 ARG A O 1
ATOM 1578 N N . ILE A 1 206 ? 4.191 -9.554 1.472 1.00 98.75 206 ILE A N 1
ATOM 1579 C CA . ILE A 1 206 ? 3.689 -8.402 2.234 1.00 98.75 206 ILE A CA 1
ATOM 1580 C C . ILE A 1 206 ? 2.162 -8.328 2.156 1.00 98.75 206 ILE A C 1
ATOM 1582 O O . ILE A 1 206 ? 1.519 -8.132 3.183 1.00 98.75 206 ILE A O 1
ATOM 1586 N N . GLU A 1 207 ? 1.585 -8.546 0.972 1.00 98.50 207 GLU A N 1
ATOM 1587 C CA . GLU A 1 207 ? 0.136 -8.613 0.767 1.00 98.50 207 GLU A CA 1
ATOM 1588 C C . GLU A 1 207 ? -0.510 -9.643 1.688 1.00 98.50 207 GLU A C 1
ATOM 1590 O O . GLU A 1 207 ? -1.347 -9.276 2.508 1.00 98.50 207 GLU A O 1
ATOM 1595 N N . LYS A 1 208 ? -0.027 -10.887 1.674 1.00 98.50 208 LYS A N 1
ATOM 1596 C CA . LYS A 1 208 ? -0.541 -11.944 2.556 1.00 98.50 208 LYS A CA 1
ATOM 1597 C C . LYS A 1 208 ? -0.438 -11.590 4.047 1.00 98.50 208 LYS A C 1
ATOM 1599 O O . LYS A 1 208 ? -1.343 -11.893 4.830 1.00 98.50 208 LYS A O 1
ATOM 1604 N N . THR A 1 209 ? 0.665 -10.964 4.456 1.00 98.62 209 THR A N 1
ATOM 1605 C CA . THR A 1 209 ? 0.856 -10.506 5.839 1.00 98.62 209 THR A CA 1
ATOM 1606 C C . THR A 1 209 ? -0.187 -9.455 6.223 1.00 98.62 209 THR A C 1
ATOM 1608 O O . THR A 1 209 ? -0.845 -9.596 7.253 1.00 98.62 209 THR A O 1
ATOM 1611 N N . LEU A 1 210 ? -0.392 -8.430 5.392 1.00 98.56 210 LEU A N 1
ATOM 1612 C CA . LEU A 1 210 ? -1.354 -7.363 5.681 1.00 98.56 210 LEU A CA 1
ATOM 1613 C C . LEU A 1 210 ? -2.812 -7.821 5.553 1.00 98.56 210 LEU A C 1
ATOM 1615 O O . LEU A 1 210 ? -3.658 -7.347 6.306 1.00 98.56 210 LEU A O 1
ATOM 1619 N N . GLU A 1 211 ? -3.108 -8.764 4.656 1.00 98.25 211 GLU A N 1
ATOM 1620 C CA . GLU A 1 211 ? -4.420 -9.416 4.557 1.00 98.25 211 GLU A CA 1
ATOM 1621 C C . GLU A 1 211 ? -4.766 -10.196 5.828 1.00 98.25 211 GLU A C 1
ATOM 1623 O O . GLU A 1 211 ? -5.922 -10.220 6.257 1.00 98.25 211 GLU A O 1
ATOM 1628 N N . THR A 1 212 ? -3.768 -10.815 6.459 1.00 98.56 212 THR A N 1
ATOM 1629 C CA . THR A 1 212 ? -3.951 -11.471 7.756 1.00 98.56 212 THR A CA 1
ATOM 1630 C C . THR A 1 212 ? -4.223 -10.427 8.839 1.00 98.56 212 THR A C 1
ATOM 1632 O O . THR A 1 212 ? -5.210 -10.538 9.562 1.00 98.56 212 THR A O 1
ATOM 1635 N N . GLU A 1 213 ? -3.402 -9.376 8.903 1.00 98.19 213 GLU A N 1
ATOM 1636 C CA . GLU A 1 213 ? -3.515 -8.310 9.905 1.00 98.19 213 GLU A CA 1
ATOM 1637 C C . GLU A 1 213 ? -4.869 -7.585 9.845 1.00 98.19 213 GLU A C 1
ATOM 1639 O O . GLU A 1 213 ? -5.532 -7.397 10.863 1.00 98.19 213 GLU A O 1
ATOM 1644 N N . MET A 1 214 ? -5.335 -7.223 8.644 1.00 97.25 214 MET A N 1
ATOM 1645 C CA . MET A 1 214 ? -6.610 -6.513 8.466 1.00 97.25 214 MET A CA 1
ATOM 1646 C C . MET A 1 214 ? -7.828 -7.334 8.914 1.00 97.25 214 MET A C 1
ATOM 1648 O O . MET A 1 214 ? -8.904 -6.778 9.152 1.00 97.25 214 MET A O 1
ATOM 1652 N N . ASN A 1 215 ? -7.644 -8.651 9.018 1.00 97.75 215 ASN A N 1
ATOM 1653 C CA . ASN A 1 215 ? -8.623 -9.642 9.434 1.00 97.75 215 ASN A CA 1
ATOM 1654 C C . ASN A 1 215 ? -8.310 -10.231 10.823 1.00 97.75 215 ASN A C 1
ATOM 1656 O O . ASN A 1 215 ? -8.943 -11.204 11.219 1.00 97.75 215 ASN A O 1
ATOM 1660 N N . ALA A 1 216 ? -7.364 -9.681 11.582 1.00 96.81 216 ALA A N 1
ATOM 1661 C CA . ALA A 1 216 ? -7.034 -10.169 12.917 1.00 96.81 216 ALA A CA 1
ATOM 1662 C C . ALA A 1 216 ? -7.870 -9.482 14.012 1.00 96.81 216 ALA A C 1
ATOM 1664 O O . ALA A 1 216 ? -8.376 -8.373 13.834 1.00 96.81 216 ALA A O 1
ATOM 1665 N N . ILE A 1 217 ? -7.983 -10.132 15.178 1.00 97.06 217 ILE A N 1
ATOM 1666 C CA . ILE A 1 217 ? -8.453 -9.488 16.413 1.00 97.06 217 ILE A CA 1
ATOM 1667 C C . ILE A 1 217 ? -7.239 -8.976 17.182 1.00 97.06 217 ILE A C 1
ATOM 1669 O O . ILE A 1 217 ? -6.591 -9.712 17.921 1.00 97.06 217 ILE A O 1
ATOM 1673 N N . THR A 1 218 ? -6.937 -7.698 16.990 1.00 96.69 218 THR A N 1
ATOM 1674 C CA . THR A 1 218 ? -5.776 -6.983 17.548 1.00 96.69 218 THR A CA 1
ATOM 1675 C C . THR A 1 218 ? -6.044 -6.341 18.922 1.00 96.69 218 THR A C 1
ATOM 1677 O O . THR A 1 218 ? -5.396 -5.366 19.282 1.00 96.69 218 THR A O 1
ATOM 1680 N N . ASP A 1 219 ? -7.070 -6.791 19.648 1.00 95.81 219 ASP A N 1
ATOM 1681 C CA . ASP A 1 219 ? -7.520 -6.205 20.920 1.00 95.81 219 ASP A CA 1
ATOM 1682 C C . ASP A 1 219 ? -6.896 -6.930 22.123 1.00 95.81 219 ASP A C 1
ATOM 1684 O O . ASP A 1 219 ? -6.368 -8.036 22.001 1.00 95.81 219 ASP A O 1
ATOM 1688 N N . ASN A 1 220 ? -7.012 -6.325 23.303 1.00 96.25 220 ASN A N 1
ATOM 1689 C CA . ASN A 1 220 ? -6.707 -6.943 24.586 1.00 96.25 220 ASN A CA 1
ATOM 1690 C C . ASN A 1 220 ? -7.545 -6.311 25.722 1.00 96.25 220 ASN A C 1
ATOM 1692 O O . ASN A 1 220 ? -7.681 -5.083 25.749 1.00 96.25 220 ASN A O 1
ATOM 1696 N N . PRO A 1 221 ? -8.028 -7.103 26.702 1.00 96.94 221 PRO A N 1
ATOM 1697 C CA . PRO A 1 221 ? -8.136 -8.567 26.661 1.00 96.94 221 PRO A CA 1
ATOM 1698 C C . PRO A 1 221 ? -9.146 -9.035 25.608 1.00 96.94 221 PRO A C 1
ATOM 1700 O O . PRO A 1 221 ? -10.017 -8.265 25.193 1.00 96.94 221 PRO A O 1
ATOM 1703 N N . LEU A 1 222 ? -9.014 -10.292 25.191 1.00 97.75 222 LEU A N 1
ATOM 1704 C CA . LEU A 1 222 ? -9.992 -10.982 24.352 1.00 97.75 222 LEU A CA 1
ATOM 1705 C C . LEU A 1 222 ? -11.020 -11.683 25.235 1.00 97.75 222 LEU A C 1
ATOM 1707 O O . LEU A 1 222 ? -10.658 -12.234 26.270 1.00 97.75 222 LEU A O 1
ATOM 1711 N N . ILE A 1 223 ? -12.284 -11.657 24.832 1.00 97.81 223 ILE A N 1
ATOM 1712 C CA . ILE A 1 223 ? -13.389 -12.298 25.548 1.00 97.81 223 ILE A CA 1
ATOM 1713 C C . ILE A 1 223 ? -13.830 -13.515 24.747 1.00 97.81 223 ILE A C 1
ATOM 1715 O O . ILE A 1 223 ? -14.216 -13.380 23.586 1.00 97.81 223 ILE A O 1
ATOM 1719 N N . ASP A 1 224 ? -13.785 -14.680 25.381 1.00 97.56 224 ASP A N 1
ATOM 1720 C CA . ASP A 1 224 ? -14.337 -15.917 24.849 1.00 97.56 224 ASP A CA 1
ATOM 1721 C C . ASP A 1 224 ? -15.659 -16.199 25.564 1.00 97.56 224 ASP A C 1
ATOM 1723 O O . ASP A 1 224 ? -15.703 -16.613 26.724 1.00 97.56 224 ASP A O 1
ATOM 1727 N N . THR A 1 225 ? -16.761 -15.927 24.869 1.00 95.25 225 THR A N 1
ATOM 1728 C CA . THR A 1 225 ? -18.105 -16.127 25.414 1.00 95.25 225 THR A CA 1
ATOM 1729 C C . THR A 1 225 ? -18.497 -17.595 25.510 1.00 95.25 225 THR A C 1
ATOM 1731 O O . THR A 1 225 ? -19.381 -17.912 26.300 1.00 95.25 225 THR A O 1
ATOM 1734 N N . GLU A 1 226 ? -17.880 -18.478 24.719 1.00 95.69 226 GLU A N 1
ATOM 1735 C CA . GLU A 1 226 ? -18.155 -19.915 24.779 1.00 95.69 226 GLU A CA 1
ATOM 1736 C C . GLU A 1 226 ? -17.479 -20.530 26.006 1.00 95.69 226 GLU A C 1
ATOM 1738 O O . GLU A 1 226 ? -18.108 -21.295 26.737 1.00 95.69 226 GLU A O 1
ATOM 1743 N N . ALA A 1 227 ? -16.232 -20.136 26.279 1.00 95.75 227 ALA A N 1
ATOM 1744 C CA . ALA A 1 227 ? -15.511 -20.545 27.483 1.00 95.75 227 ALA A CA 1
ATOM 1745 C C . ALA A 1 227 ? -15.977 -19.806 28.752 1.00 95.75 227 ALA A C 1
ATOM 1747 O O . ALA A 1 227 ? -15.780 -20.298 29.861 1.00 95.75 227 ALA A O 1
ATOM 1748 N N . GLY A 1 228 ? -16.594 -18.626 28.610 1.00 96.19 228 GLY A N 1
ATOM 1749 C CA . GLY A 1 228 ? -16.941 -17.758 29.739 1.00 96.19 228 GLY A CA 1
ATOM 1750 C C . GLY A 1 228 ? -15.716 -17.104 30.390 1.00 96.19 228 GLY A C 1
ATOM 1751 O O . GLY A 1 228 ? -15.760 -16.742 31.565 1.00 96.19 228 GLY A O 1
ATOM 1752 N N . GLU A 1 229 ? -14.626 -16.953 29.634 1.00 97.06 229 GLU A N 1
ATOM 1753 C CA . GLU A 1 229 ? -13.326 -16.479 30.111 1.00 97.06 229 GLU A CA 1
ATOM 1754 C C . GLU A 1 229 ? -12.845 -15.245 29.333 1.00 97.06 229 GLU A C 1
ATOM 1756 O O . GLU A 1 229 ? -13.353 -14.894 28.264 1.00 97.06 229 GLU A O 1
ATOM 1761 N N . PHE A 1 230 ? -11.832 -14.568 29.878 1.00 96.50 230 PHE A N 1
ATOM 1762 C CA . PHE A 1 230 ? -11.080 -13.558 29.143 1.00 96.50 230 PHE A CA 1
ATOM 1763 C C . PHE A 1 230 ? -9.590 -13.890 29.147 1.00 96.50 230 PHE A C 1
ATOM 1765 O O . PHE A 1 230 ? -9.033 -14.346 30.145 1.00 96.50 230 PHE A O 1
ATOM 1772 N N . PHE A 1 231 ? -8.932 -13.584 28.035 1.00 97.75 231 PHE A N 1
ATOM 1773 C CA . PHE A 1 231 ? -7.520 -13.854 27.820 1.00 97.75 231 PHE A CA 1
ATOM 1774 C C . PHE A 1 231 ? -6.756 -12.549 27.640 1.00 97.75 231 PHE A C 1
ATOM 1776 O O . PHE A 1 231 ? -7.116 -11.698 26.821 1.00 97.75 231 PHE A O 1
ATOM 1783 N N . GLN A 1 232 ? -5.669 -12.398 28.392 1.00 96.75 232 GLN A N 1
ATOM 1784 C CA . GLN A 1 232 ? -4.689 -11.355 28.112 1.00 96.75 232 GLN A CA 1
ATOM 1785 C C . GLN A 1 232 ? -3.921 -11.726 26.841 1.00 96.75 232 GLN A C 1
ATOM 1787 O O . GLN A 1 232 ? -3.456 -12.855 26.697 1.00 96.75 232 GLN A O 1
ATOM 1792 N N . SER A 1 233 ? -3.797 -10.781 25.915 1.00 94.25 233 SER A N 1
ATOM 1793 C CA . SER A 1 233 ? -3.140 -10.974 24.625 1.00 94.25 233 SER A CA 1
ATOM 1794 C C . SER A 1 233 ? -2.122 -9.863 24.361 1.00 94.25 233 SER A C 1
ATOM 1796 O O . SER A 1 233 ? -2.170 -8.789 24.962 1.00 94.25 233 SER A O 1
ATOM 1798 N N . GLY A 1 234 ? -1.212 -10.126 23.423 1.00 96.75 234 GLY A N 1
ATOM 1799 C CA . GLY A 1 234 ? -0.310 -9.131 22.841 1.00 96.75 234 GLY A CA 1
ATOM 1800 C C . GLY A 1 234 ? -0.695 -8.741 21.413 1.00 96.75 234 GLY A C 1
ATOM 1801 O O . GLY A 1 234 ? 0.146 -8.220 20.687 1.00 96.75 234 GLY A O 1
ATOM 1802 N N . ASN A 1 235 ? -1.932 -9.011 20.975 1.00 97.44 235 ASN A N 1
ATOM 1803 C CA . ASN A 1 235 ? -2.315 -8.882 19.561 1.00 97.44 235 ASN A CA 1
ATOM 1804 C C . ASN A 1 235 ? -2.341 -7.428 19.053 1.00 97.44 235 ASN A C 1
ATOM 1806 O O . ASN A 1 235 ? -2.502 -7.193 17.861 1.00 97.44 235 ASN A O 1
ATOM 1810 N N . PHE A 1 236 ? -2.199 -6.447 19.942 1.00 97.00 236 PHE A N 1
ATOM 1811 C CA . PHE A 1 236 ? -2.088 -5.031 19.597 1.00 97.00 236 PHE A CA 1
ATOM 1812 C C . PHE A 1 236 ? -0.691 -4.626 19.092 1.00 97.00 236 PHE A C 1
ATOM 1814 O O . PHE A 1 236 ? -0.511 -3.493 18.644 1.00 97.00 236 PHE A O 1
ATOM 1821 N N . LEU A 1 237 ? 0.303 -5.516 19.178 1.00 98.25 237 LEU A N 1
ATOM 1822 C CA . LEU A 1 237 ? 1.654 -5.279 18.676 1.00 98.25 237 LEU A CA 1
ATOM 1823 C C . LEU A 1 237 ? 1.693 -5.414 17.144 1.00 98.25 237 LEU A C 1
ATOM 1825 O O . LEU A 1 237 ? 1.661 -6.517 16.603 1.00 98.25 237 LEU A O 1
ATOM 1829 N N . GLY A 1 238 ? 1.859 -4.292 16.441 1.00 97.25 238 GLY A N 1
ATOM 1830 C CA . GLY A 1 238 ? 1.892 -4.212 14.974 1.00 97.25 238 GLY A CA 1
ATOM 1831 C C . GLY A 1 238 ? 3.225 -4.610 14.338 1.00 97.25 238 GLY A C 1
ATOM 1832 O O . GLY A 1 238 ? 3.636 -4.007 13.345 1.00 97.25 238 GLY A O 1
ATOM 1833 N N . GLN A 1 239 ? 3.925 -5.604 14.890 1.00 98.00 239 GLN A N 1
ATOM 1834 C CA . GLN A 1 239 ? 5.267 -5.984 14.430 1.00 98.00 239 GLN A CA 1
ATOM 1835 C C . GLN A 1 239 ? 5.266 -6.444 12.965 1.00 98.00 239 GLN A C 1
ATOM 1837 O O . GLN A 1 239 ? 6.153 -6.070 12.195 1.00 98.00 239 GLN A O 1
ATOM 1842 N N . TYR A 1 240 ? 4.250 -7.213 12.564 1.00 98.38 240 TYR A N 1
ATOM 1843 C CA . TYR A 1 240 ? 4.084 -7.661 11.181 1.00 98.38 240 TYR A CA 1
ATOM 1844 C C . TYR A 1 240 ? 3.907 -6.487 10.219 1.00 98.38 240 TYR A C 1
ATOM 1846 O O . TYR A 1 240 ? 4.533 -6.475 9.161 1.00 98.38 240 TYR A O 1
ATOM 1854 N N . VAL A 1 241 ? 3.121 -5.475 10.603 1.00 98.44 241 VAL A N 1
ATOM 1855 C CA . VAL A 1 241 ? 2.935 -4.251 9.809 1.00 98.44 241 VAL A CA 1
ATOM 1856 C C . VAL A 1 241 ? 4.257 -3.503 9.663 1.00 98.44 241 VAL A C 1
ATOM 1858 O O . VAL A 1 241 ? 4.647 -3.173 8.545 1.00 98.44 241 VAL A O 1
ATOM 1861 N N . GLY A 1 242 ? 4.974 -3.279 10.768 1.00 98.06 242 GLY A N 1
ATOM 1862 C CA . GLY A 1 242 ? 6.254 -2.567 10.761 1.00 98.06 242 GLY A CA 1
ATOM 1863 C C . GLY A 1 242 ? 7.291 -3.237 9.858 1.00 98.06 242 GLY A C 1
ATOM 1864 O O . GLY A 1 242 ? 7.811 -2.610 8.934 1.00 98.06 242 GLY A O 1
ATOM 1865 N N . MET A 1 243 ? 7.522 -4.538 10.054 1.00 98.50 243 MET A N 1
ATOM 1866 C CA . MET A 1 243 ? 8.478 -5.303 9.245 1.00 98.50 243 MET A CA 1
ATOM 1867 C C . MET A 1 243 ? 8.068 -5.373 7.770 1.00 98.50 243 MET A C 1
ATOM 1869 O O . MET A 1 243 ? 8.917 -5.248 6.887 1.00 98.50 243 MET A O 1
ATOM 1873 N N . ALA A 1 244 ? 6.771 -5.533 7.487 1.00 98.56 244 ALA A N 1
ATOM 1874 C CA . ALA A 1 244 ? 6.263 -5.535 6.121 1.00 98.56 244 ALA A CA 1
ATOM 1875 C C . ALA A 1 244 ? 6.495 -4.187 5.426 1.00 98.56 244 ALA A C 1
ATOM 1877 O O . ALA A 1 244 ? 6.873 -4.158 4.256 1.00 98.56 244 ALA A O 1
ATOM 1878 N N . MET A 1 245 ? 6.312 -3.069 6.133 1.00 98.56 245 MET A N 1
ATOM 1879 C CA . MET A 1 245 ? 6.541 -1.733 5.580 1.00 98.56 245 MET A CA 1
ATOM 1880 C C . MET A 1 245 ? 8.022 -1.406 5.407 1.00 98.56 245 MET A C 1
ATOM 1882 O O . MET A 1 245 ? 8.381 -0.790 4.404 1.00 98.56 245 MET A O 1
ATOM 1886 N N . ASP A 1 246 ? 8.899 -1.857 6.303 1.00 98.69 246 ASP A N 1
ATOM 1887 C CA . ASP A 1 246 ? 10.350 -1.760 6.100 1.00 98.69 246 ASP A CA 1
ATOM 1888 C C . ASP A 1 246 ? 10.784 -2.511 4.836 1.00 98.69 246 ASP A C 1
ATOM 1890 O O . ASP A 1 246 ? 11.540 -1.989 4.009 1.00 98.69 246 ASP A O 1
ATOM 1894 N N . GLU A 1 247 ? 10.244 -3.716 4.641 1.00 98.56 247 GLU A N 1
ATOM 1895 C CA . GLU A 1 247 ? 10.498 -4.500 3.442 1.00 98.56 247 GLU A CA 1
ATOM 1896 C C . GLU A 1 247 ? 9.922 -3.827 2.181 1.00 98.56 247 GLU A C 1
ATOM 1898 O O . GLU A 1 247 ? 10.611 -3.742 1.160 1.00 98.56 247 GLU A O 1
ATOM 1903 N N . LEU A 1 248 ? 8.699 -3.288 2.251 1.00 98.62 248 LEU A N 1
ATOM 1904 C CA . LEU A 1 248 ? 8.052 -2.591 1.138 1.00 98.62 248 LEU A CA 1
ATOM 1905 C C . LEU A 1 248 ? 8.866 -1.372 0.687 1.00 98.62 248 LEU A C 1
ATOM 1907 O O . LEU A 1 248 ? 9.097 -1.201 -0.511 1.00 98.62 248 LEU A O 1
ATOM 1911 N N . ARG A 1 249 ? 9.365 -0.554 1.627 1.00 98.56 249 ARG A N 1
ATOM 1912 C CA . ARG A 1 249 ? 10.216 0.608 1.305 1.00 98.56 249 ARG A CA 1
ATOM 1913 C C . ARG A 1 249 ? 11.483 0.191 0.562 1.00 98.56 249 ARG A C 1
ATOM 1915 O O . ARG A 1 249 ? 11.854 0.832 -0.421 1.00 98.56 249 ARG A O 1
ATOM 1922 N N . ARG A 1 250 ? 12.122 -0.908 0.980 1.00 98.44 250 ARG A N 1
ATOM 1923 C CA . ARG A 1 250 ? 13.298 -1.459 0.287 1.00 98.44 250 ARG A CA 1
ATOM 1924 C C . ARG A 1 250 ? 12.964 -1.850 -1.155 1.00 98.44 250 ARG A C 1
ATOM 1926 O O . ARG A 1 250 ? 13.729 -1.532 -2.060 1.00 98.44 250 ARG A O 1
ATOM 1933 N N . HIS A 1 251 ? 11.832 -2.514 -1.376 1.00 98.50 251 HIS A N 1
ATOM 1934 C CA . HIS A 1 251 ? 11.373 -2.908 -2.713 1.00 98.50 251 HIS A CA 1
ATOM 1935 C C . HIS A 1 251 ? 11.108 -1.708 -3.626 1.00 98.50 251 HIS A C 1
ATOM 1937 O O . HIS A 1 251 ? 11.546 -1.715 -4.774 1.00 98.50 251 HIS A O 1
ATOM 1943 N N . ILE A 1 252 ? 10.479 -0.650 -3.105 1.00 98.38 252 ILE A N 1
ATOM 1944 C CA . ILE A 1 252 ? 10.269 0.606 -3.844 1.00 98.38 252 ILE A CA 1
ATOM 1945 C C . ILE A 1 252 ? 11.613 1.224 -4.254 1.00 98.38 252 ILE A C 1
ATOM 1947 O O . ILE A 1 252 ? 11.789 1.593 -5.414 1.00 98.38 252 ILE A O 1
ATOM 1951 N N . GLY A 1 253 ? 12.583 1.290 -3.336 1.00 98.50 253 GLY A N 1
ATOM 1952 C CA . GLY A 1 253 ? 13.915 1.823 -3.635 1.00 98.50 253 GLY A CA 1
ATOM 1953 C C . GLY A 1 253 ? 14.656 1.028 -4.717 1.00 98.50 253 GLY A C 1
ATOM 1954 O O . GLY A 1 253 ? 15.316 1.615 -5.574 1.00 98.50 253 GLY A O 1
ATOM 1955 N N . LEU A 1 254 ? 14.513 -0.301 -4.725 1.00 98.50 254 LEU A N 1
ATOM 1956 C CA . LEU A 1 254 ? 15.080 -1.159 -5.771 1.00 98.50 254 LEU A CA 1
ATOM 1957 C C . LEU A 1 254 ? 14.418 -0.911 -7.136 1.00 98.50 254 LEU A C 1
ATOM 1959 O O . LEU A 1 254 ? 15.122 -0.782 -8.136 1.00 98.50 254 LEU A O 1
ATOM 1963 N N . LEU A 1 255 ? 13.087 -0.777 -7.186 1.00 98.00 255 LEU A N 1
ATOM 1964 C CA . LEU A 1 255 ? 12.373 -0.434 -8.424 1.00 98.00 255 LEU A CA 1
ATOM 1965 C C . LEU A 1 255 ? 12.821 0.920 -8.982 1.00 98.00 255 LEU A C 1
ATOM 1967 O O . LEU A 1 255 ? 13.127 1.017 -10.169 1.00 98.00 255 LEU A O 1
ATOM 1971 N N . ALA A 1 256 ? 12.902 1.943 -8.126 1.00 98.19 256 ALA A N 1
ATOM 1972 C CA . ALA A 1 256 ? 13.350 3.276 -8.517 1.00 98.19 256 ALA A CA 1
ATOM 1973 C C . ALA A 1 256 ? 14.776 3.244 -9.080 1.00 98.19 256 ALA A C 1
ATOM 1975 O O . ALA A 1 256 ? 15.019 3.752 -10.170 1.00 98.19 256 ALA A O 1
ATOM 1976 N N . LYS A 1 257 ? 15.700 2.557 -8.394 1.00 98.50 257 LYS A N 1
ATOM 1977 C CA . LYS A 1 257 ? 17.079 2.393 -8.865 1.00 98.50 257 LYS A CA 1
ATOM 1978 C C . LYS A 1 257 ? 17.151 1.716 -10.236 1.00 98.50 257 LYS A C 1
ATOM 1980 O O . LYS A 1 257 ? 17.989 2.088 -11.048 1.00 98.50 257 LYS A O 1
ATOM 1985 N N . HIS A 1 258 ? 16.318 0.707 -10.487 1.00 98.50 258 HIS A N 1
ATOM 1986 C CA . HIS A 1 258 ? 16.341 -0.022 -11.756 1.00 98.50 258 HIS A CA 1
ATOM 1987 C C . HIS A 1 258 ? 15.783 0.804 -12.923 1.00 98.50 258 HIS A C 1
ATOM 1989 O O . HIS A 1 258 ? 16.331 0.743 -14.022 1.00 98.50 258 HIS A O 1
ATOM 1995 N N . LEU A 1 259 ? 14.754 1.621 -12.669 1.00 98.31 259 LEU A N 1
ATOM 1996 C CA . LEU A 1 259 ? 14.264 2.613 -13.631 1.00 98.31 259 LEU A CA 1
ATOM 1997 C C . LEU A 1 259 ? 15.348 3.646 -13.957 1.00 98.31 259 LEU A C 1
ATOM 1999 O O . LEU A 1 259 ? 15.637 3.887 -15.125 1.00 98.31 259 LEU A O 1
ATOM 2003 N N . ASP A 1 260 ? 15.979 4.204 -12.926 1.00 98.38 260 ASP A N 1
ATOM 2004 C CA . ASP A 1 260 ? 16.959 5.285 -13.054 1.00 98.38 260 ASP A CA 1
ATOM 2005 C C . ASP A 1 260 ? 18.167 4.885 -13.914 1.00 98.38 260 ASP A C 1
ATOM 2007 O O . ASP A 1 260 ? 18.566 5.595 -14.836 1.00 98.38 260 ASP A O 1
ATOM 2011 N N . VAL A 1 261 ? 18.692 3.671 -13.716 1.00 98.00 261 VAL A N 1
ATOM 2012 C CA . VAL A 1 261 ? 19.799 3.185 -14.551 1.00 98.00 261 VAL A CA 1
ATOM 2013 C C . VAL A 1 261 ? 19.395 2.946 -16.007 1.00 98.00 261 VAL A C 1
ATOM 2015 O O . VAL A 1 261 ? 20.269 3.007 -16.864 1.00 98.00 261 VAL A O 1
ATOM 2018 N N . GLN A 1 262 ? 18.121 2.673 -16.320 1.00 97.62 262 GLN A N 1
ATOM 2019 C CA . GLN A 1 262 ? 17.660 2.590 -17.713 1.00 97.62 262 GLN A CA 1
ATOM 2020 C C . GLN A 1 262 ? 17.457 3.976 -18.335 1.00 97.62 262 GLN A C 1
ATOM 2022 O O . GLN A 1 262 ? 17.812 4.164 -19.499 1.00 97.62 262 GLN A O 1
ATOM 2027 N N . ILE A 1 263 ? 16.983 4.957 -17.560 1.00 98.12 263 ILE A N 1
ATOM 2028 C CA . ILE A 1 263 ? 16.934 6.365 -17.984 1.00 98.12 263 ILE A CA 1
ATOM 2029 C C . ILE A 1 263 ? 18.343 6.849 -18.340 1.00 98.12 263 ILE A C 1
ATOM 2031 O O . ILE A 1 263 ? 18.541 7.431 -19.405 1.00 98.12 263 ILE A O 1
ATOM 2035 N N . ALA A 1 264 ? 19.338 6.525 -17.509 1.00 98.00 264 ALA A N 1
ATOM 2036 C CA . ALA A 1 264 ? 20.736 6.841 -17.783 1.00 98.00 264 ALA A CA 1
ATOM 2037 C C . ALA A 1 264 ? 21.257 6.189 -19.077 1.00 98.00 264 ALA A C 1
ATOM 2039 O O . ALA A 1 264 ? 22.077 6.791 -19.763 1.00 98.00 264 ALA A O 1
ATOM 2040 N N . LEU A 1 265 ? 20.782 4.989 -19.443 1.00 97.06 265 LEU A N 1
ATOM 2041 C CA . LEU A 1 265 ? 21.121 4.413 -20.747 1.00 97.06 265 LEU A CA 1
ATOM 2042 C C . LEU A 1 265 ? 20.494 5.216 -21.880 1.00 97.06 265 LEU A C 1
ATOM 2044 O O . LEU A 1 265 ? 21.215 5.569 -22.797 1.00 97.06 265 LEU A O 1
ATOM 2048 N N . LEU A 1 266 ? 19.197 5.531 -21.810 1.00 96.44 266 LEU A N 1
ATOM 2049 C CA . LEU A 1 266 ? 18.451 6.206 -22.882 1.00 96.44 266 LEU A CA 1
ATOM 2050 C C . LEU A 1 266 ? 19.037 7.555 -23.300 1.00 96.44 266 LEU A C 1
ATOM 2052 O O . LEU A 1 266 ? 19.082 7.894 -24.481 1.00 96.44 266 LEU A O 1
ATOM 2056 N N . VAL A 1 267 ? 19.456 8.346 -22.325 1.00 96.19 267 VAL A N 1
ATOM 2057 C CA . VAL A 1 267 ? 19.908 9.727 -22.533 1.00 96.19 267 VAL A CA 1
ATOM 2058 C C . VAL A 1 267 ? 21.376 9.840 -22.950 1.00 96.19 267 VAL A C 1
ATOM 2060 O O . VAL A 1 267 ? 21.798 10.925 -23.355 1.00 96.19 267 VAL A O 1
ATOM 2063 N N . SER A 1 268 ? 22.141 8.749 -22.868 1.00 95.69 268 SER A N 1
ATOM 2064 C CA . SER A 1 268 ? 23.576 8.703 -23.159 1.00 95.69 268 SER A CA 1
ATOM 2065 C C . SER A 1 268 ? 23.841 8.063 -24.528 1.00 95.69 268 SER A C 1
ATOM 2067 O O . SER A 1 268 ? 23.679 6.846 -24.655 1.00 95.69 268 SER A O 1
ATOM 2069 N N . PRO A 1 269 ? 24.284 8.831 -25.547 1.00 93.88 269 PRO A N 1
ATOM 2070 C CA . PRO A 1 269 ? 24.574 8.322 -26.895 1.00 93.88 269 PRO A CA 1
ATOM 2071 C C . PRO A 1 269 ? 25.524 7.127 -26.933 1.00 93.88 269 PRO A C 1
ATOM 2073 O O . PRO A 1 269 ? 25.449 6.282 -27.820 1.00 93.88 269 PRO A O 1
ATOM 2076 N N . GLU A 1 270 ? 26.410 7.028 -25.944 1.00 93.88 270 GLU A N 1
ATOM 2077 C CA . GLU A 1 270 ? 27.369 5.938 -25.804 1.00 93.88 270 GLU A CA 1
ATOM 2078 C C . GLU A 1 270 ? 26.685 4.586 -25.542 1.00 93.88 270 GLU A C 1
ATOM 2080 O O . GLU A 1 270 ? 27.300 3.533 -25.725 1.00 93.88 270 GLU A O 1
ATOM 2085 N N . PHE A 1 271 ? 25.430 4.603 -25.077 1.00 93.31 271 PHE A N 1
ATOM 2086 C CA . PHE A 1 271 ? 24.705 3.427 -24.596 1.00 93.31 271 PHE A CA 1
ATOM 2087 C C . PHE A 1 271 ? 23.301 3.251 -25.186 1.00 93.31 271 PHE A C 1
ATOM 2089 O O . PHE A 1 271 ? 22.684 2.223 -24.917 1.00 93.31 271 PHE A O 1
ATOM 2096 N N . ASN A 1 272 ? 22.786 4.223 -25.942 1.00 92.62 272 ASN A N 1
ATOM 2097 C CA . ASN A 1 272 ? 21.371 4.293 -26.319 1.00 92.62 272 ASN A CA 1
ATOM 2098 C C . ASN A 1 272 ? 21.050 3.859 -27.757 1.00 92.62 272 ASN A C 1
ATOM 2100 O O . ASN A 1 272 ? 19.926 4.053 -28.213 1.00 92.62 272 ASN A O 1
ATOM 2104 N N . HIS A 1 273 ? 22.030 3.290 -28.462 1.00 89.94 273 HIS A N 1
ATOM 2105 C CA . HIS A 1 273 ? 21.853 2.672 -29.780 1.00 89.94 273 HIS A CA 1
ATOM 2106 C C . HIS A 1 273 ? 21.304 3.618 -30.865 1.00 89.94 273 HIS A C 1
ATOM 2108 O O . HIS A 1 273 ? 20.460 3.235 -31.671 1.00 89.94 273 HIS A O 1
ATOM 2114 N N . GLY A 1 274 ? 21.822 4.849 -30.910 1.00 89.94 274 GLY A N 1
ATOM 2115 C CA . GLY A 1 274 ? 21.529 5.815 -31.978 1.00 89.94 274 GLY A CA 1
ATOM 2116 C C . GLY A 1 274 ? 20.462 6.849 -31.619 1.00 89.94 274 GLY A C 1
ATOM 2117 O O . GLY A 1 274 ? 20.161 7.723 -32.431 1.00 89.94 274 GLY A O 1
ATOM 2118 N N . LEU A 1 275 ? 19.915 6.803 -30.400 1.00 92.00 275 LEU A N 1
ATOM 2119 C CA . LEU A 1 275 ? 19.052 7.869 -29.902 1.00 92.00 275 LEU A CA 1
ATOM 2120 C C . LEU A 1 275 ? 19.859 9.167 -29.671 1.00 92.00 275 LEU A C 1
ATOM 2122 O O . LEU A 1 275 ? 21.028 9.131 -29.271 1.00 92.00 275 LEU A O 1
ATOM 2126 N N . PRO A 1 276 ? 19.248 10.346 -29.875 1.00 91.62 276 PRO A N 1
ATOM 2127 C CA . PRO A 1 276 ? 19.931 11.618 -29.672 1.00 91.62 276 PRO A CA 1
ATOM 2128 C C . PRO A 1 276 ? 20.310 11.838 -28.193 1.00 91.62 276 PRO A C 1
ATOM 2130 O O . PRO A 1 276 ? 19.609 11.353 -27.296 1.00 91.62 276 PRO A O 1
ATOM 2133 N N . PRO A 1 277 ? 21.385 12.603 -27.904 1.00 92.56 277 PRO A N 1
ATOM 2134 C CA . PRO A 1 277 ? 21.791 12.895 -26.529 1.00 92.56 277 PRO A CA 1
ATOM 2135 C C . PRO A 1 277 ? 20.654 13.547 -25.756 1.00 92.56 277 PRO A C 1
ATOM 2137 O O . PRO A 1 277 ? 19.958 14.391 -26.308 1.00 92.56 277 PRO A O 1
ATOM 2140 N N . SER A 1 278 ? 20.447 13.169 -24.493 1.00 93.75 278 SER A N 1
ATOM 2141 C CA 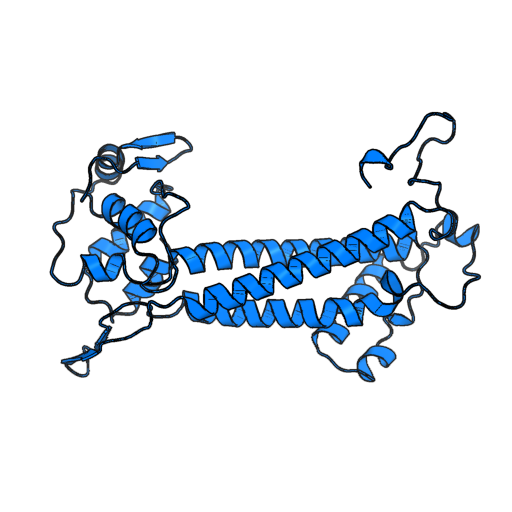. SER A 1 278 ? 19.340 13.679 -23.663 1.00 93.75 278 SER A CA 1
ATOM 2142 C C . SER A 1 278 ? 17.965 13.605 -24.354 1.00 93.75 278 SER A C 1
ATOM 2144 O O . SER A 1 278 ? 17.089 14.424 -24.067 1.00 93.75 278 SER A O 1
ATOM 2146 N N . LEU A 1 279 ? 17.794 12.636 -25.269 1.00 93.00 279 LEU A N 1
ATOM 2147 C CA . LEU A 1 279 ? 16.587 12.402 -26.063 1.00 93.00 279 LEU A CA 1
ATOM 2148 C C . LEU A 1 279 ? 16.067 13.680 -26.742 1.00 93.00 279 LEU A C 1
ATOM 2150 O O . LEU A 1 279 ? 14.880 14.006 -26.676 1.00 93.00 279 LEU A O 1
ATOM 2154 N N . MET A 1 280 ? 16.975 14.443 -27.362 1.00 89.88 280 MET A N 1
ATOM 2155 C CA . MET A 1 280 ? 16.595 15.675 -28.045 1.00 89.88 280 MET A CA 1
ATOM 2156 C C . MET A 1 280 ? 15.614 15.424 -29.199 1.00 89.88 280 MET A C 1
ATOM 2158 O O . MET A 1 280 ? 15.897 14.627 -30.084 1.00 89.88 280 MET A O 1
ATOM 2162 N N . GLY A 1 281 ? 14.482 16.138 -29.199 1.00 84.06 281 GLY A N 1
ATOM 2163 C CA . GLY A 1 281 ? 13.464 16.045 -30.253 1.00 84.06 281 GLY A CA 1
ATOM 2164 C C . GLY A 1 281 ? 13.820 16.858 -31.502 1.00 84.06 281 GLY A C 1
ATOM 2165 O O . GLY A 1 281 ? 14.296 16.314 -32.492 1.00 84.06 281 GLY A O 1
ATOM 2166 N N . HIS A 1 282 ? 13.586 18.177 -31.469 1.00 75.44 282 HIS A N 1
ATOM 2167 C CA . HIS A 1 282 ? 13.938 19.069 -32.585 1.00 75.44 282 HIS A CA 1
ATOM 2168 C C . HIS A 1 282 ? 15.440 19.385 -32.570 1.00 75.44 282 HIS A C 1
ATOM 2170 O O . HIS A 1 282 ? 15.920 20.084 -31.672 1.00 75.44 282 HIS A O 1
ATOM 2176 N N . GLY A 1 283 ? 16.163 18.875 -33.571 1.00 62.97 283 GLY A N 1
ATOM 2177 C CA . GLY A 1 283 ? 17.620 18.992 -33.712 1.00 62.97 283 GLY A CA 1
ATOM 2178 C C . GLY A 1 283 ? 18.137 20.333 -34.246 1.00 62.97 283 GLY A C 1
ATOM 2179 O O . GLY A 1 283 ? 19.345 20.502 -34.365 1.00 62.97 283 GLY A O 1
ATOM 2180 N N . ASP A 1 284 ? 17.261 21.295 -34.551 1.00 66.00 284 ASP A N 1
ATOM 2181 C CA . ASP A 1 284 ? 17.652 22.535 -35.246 1.00 66.00 284 ASP A CA 1
ATOM 2182 C C . ASP A 1 284 ? 18.240 23.616 -34.323 1.00 66.00 284 ASP A C 1
ATOM 2184 O O . ASP A 1 284 ? 18.760 24.626 -34.796 1.00 66.00 284 ASP A O 1
ATOM 2188 N N . SER A 1 285 ? 18.164 23.432 -33.000 1.00 74.19 285 SER A N 1
ATOM 2189 C CA . SER A 1 285 ? 18.645 24.414 -32.025 1.00 74.19 285 SER A CA 1
ATOM 2190 C C . SER A 1 285 ? 19.799 23.855 -31.185 1.00 74.19 285 SER A C 1
ATOM 2192 O O . SER A 1 285 ? 19.566 22.977 -30.350 1.00 74.19 285 SER A O 1
ATOM 2194 N N . PRO A 1 286 ? 21.031 24.391 -31.317 1.00 74.25 286 PRO A N 1
ATOM 2195 C CA . PRO A 1 286 ? 22.207 23.901 -30.589 1.00 74.25 286 PRO A CA 1
ATOM 2196 C C . PRO A 1 286 ? 22.166 24.197 -29.081 1.00 74.25 286 PRO A C 1
ATOM 2198 O O . PRO A 1 286 ? 23.043 23.758 -28.344 1.00 74.25 286 PRO A O 1
ATOM 2201 N N . VAL A 1 287 ? 21.166 24.951 -28.614 1.00 82.12 287 VAL A N 1
ATOM 2202 C CA . VAL A 1 287 ? 20.954 25.257 -27.190 1.00 82.12 287 VAL A CA 1
ATOM 2203 C C . VAL A 1 287 ? 19.892 24.362 -26.549 1.00 82.12 287 VAL A C 1
ATOM 2205 O O . VAL A 1 287 ? 19.627 24.486 -25.354 1.00 82.12 287 VAL A O 1
ATOM 2208 N N . ASN A 1 288 ? 19.249 23.481 -27.323 1.00 82.31 288 ASN A N 1
ATOM 2209 C CA . ASN A 1 288 ? 18.200 22.629 -26.792 1.00 82.31 288 ASN A CA 1
ATOM 2210 C C . ASN A 1 288 ? 18.801 21.481 -25.973 1.00 82.31 288 ASN A C 1
ATOM 2212 O O . ASN A 1 288 ? 19.582 20.688 -26.479 1.00 82.31 288 ASN A O 1
ATOM 2216 N N . MET A 1 289 ? 18.409 21.382 -24.704 1.00 84.31 289 MET A N 1
ATOM 2217 C CA . MET A 1 289 ? 18.907 20.363 -23.774 1.00 84.31 289 MET A CA 1
ATOM 2218 C C . MET A 1 289 ? 17.832 19.331 -23.390 1.00 84.31 289 MET A C 1
ATOM 2220 O O . MET A 1 289 ? 18.144 18.388 -22.666 1.00 84.31 289 MET A O 1
ATOM 2224 N N . ASN A 1 290 ? 16.591 19.497 -23.879 1.00 87.50 290 ASN A N 1
ATOM 2225 C CA . ASN A 1 290 ? 15.424 18.623 -23.676 1.00 87.50 290 ASN A CA 1
ATOM 2226 C C . ASN A 1 290 ? 15.369 17.964 -22.283 1.00 87.50 290 ASN A C 1
ATOM 2228 O O . ASN A 1 290 ? 15.180 18.655 -21.283 1.00 87.50 290 ASN A O 1
ATOM 2232 N N . LEU A 1 291 ? 15.544 16.641 -22.200 1.00 94.31 291 LEU A N 1
ATOM 2233 C CA . LEU A 1 291 ? 15.331 15.874 -20.969 1.00 94.31 291 LEU A CA 1
ATOM 2234 C C . LEU A 1 291 ? 16.511 15.930 -19.988 1.00 94.31 291 LEU A C 1
ATOM 2236 O O . LEU A 1 291 ? 16.451 15.297 -18.940 1.00 94.31 291 LEU A O 1
ATOM 2240 N N . LYS A 1 292 ? 17.552 16.727 -20.266 1.00 92.38 292 LYS A N 1
ATOM 2241 C CA . LYS A 1 292 ? 18.722 16.875 -19.385 1.00 92.38 292 LYS A CA 1
ATOM 2242 C C . LYS A 1 292 ? 18.372 17.342 -17.972 1.00 92.38 292 LYS A C 1
ATOM 2244 O O . LYS A 1 292 ? 19.068 16.968 -17.047 1.00 92.38 292 LYS A O 1
ATOM 2249 N N . GLY A 1 293 ? 17.357 18.195 -17.820 1.00 94.44 293 GLY A N 1
ATOM 2250 C CA . GLY A 1 293 ? 16.918 18.658 -16.499 1.00 94.44 293 GLY A CA 1
ATOM 2251 C C . GLY A 1 293 ? 15.934 17.715 -15.802 1.00 94.44 293 GLY A C 1
ATOM 2252 O O . GLY A 1 293 ? 15.681 17.900 -14.617 1.00 94.44 293 GLY A O 1
ATOM 2253 N N . LEU A 1 294 ? 15.337 16.767 -16.538 1.00 94.38 294 LEU A N 1
ATOM 2254 C CA . LEU A 1 294 ? 14.450 15.750 -15.964 1.00 94.38 294 LEU A CA 1
ATOM 2255 C C . LEU A 1 294 ? 15.244 14.544 -15.446 1.00 94.38 294 LEU A C 1
ATOM 2257 O O . LEU A 1 294 ? 14.845 13.964 -14.439 1.00 94.38 294 LEU A O 1
ATOM 2261 N N . GLN A 1 295 ? 16.311 14.166 -16.157 1.00 90.56 295 GLN A N 1
ATOM 2262 C CA . GLN A 1 295 ? 17.326 13.226 -15.678 1.00 90.56 295 GLN A CA 1
ATOM 2263 C C . GLN A 1 295 ? 18.041 13.796 -14.448 1.00 90.56 295 GLN A C 1
ATOM 2265 O O . GLN A 1 295 ? 18.254 13.017 -13.497 1.00 90.56 295 GLN A O 1
#